Protein AF-A0AAV0XT90-F1 (afdb_monomer_lite)

Structure (mmCIF, N/CA/C/O backbone):
data_AF-A0AAV0XT90-F1
#
_entry.id   AF-A0AAV0XT90-F1
#
loop_
_atom_site.group_PDB
_atom_site.id
_atom_site.type_symbol
_atom_site.label_atom_id
_atom_site.label_alt_id
_atom_site.label_comp_id
_atom_site.label_asym_id
_atom_site.label_entity_id
_atom_site.label_seq_id
_atom_site.pdbx_PDB_ins_code
_atom_site.Cartn_x
_atom_site.Cartn_y
_atom_site.Cartn_z
_atom_site.occupancy
_atom_site.B_iso_or_equiv
_atom_site.auth_seq_id
_atom_site.auth_comp_id
_atom_site.auth_asym_id
_atom_site.auth_atom_id
_atom_site.pdbx_PDB_model_num
ATOM 1 N N . MET A 1 1 ? 22.764 -10.552 -8.615 1.00 45.56 1 MET A N 1
ATOM 2 C CA . MET A 1 1 ? 23.011 -10.192 -10.030 1.00 45.56 1 MET A CA 1
ATOM 3 C C . MET A 1 1 ? 23.183 -11.409 -10.952 1.00 45.56 1 MET A C 1
ATOM 5 O O . MET A 1 1 ? 22.946 -11.264 -12.136 1.00 45.56 1 MET A O 1
ATOM 9 N N . SER A 1 2 ? 23.465 -12.622 -10.451 1.00 38.59 2 SER A N 1
ATOM 10 C CA . SER A 1 2 ? 23.597 -13.857 -11.258 1.00 38.59 2 SER A CA 1
ATOM 11 C C . SER A 1 2 ? 22.286 -14.590 -11.604 1.00 38.59 2 SER A C 1
ATOM 13 O O . SER A 1 2 ? 22.318 -15.611 -12.278 1.00 38.59 2 SER A O 1
ATOM 15 N N . LYS A 1 3 ? 21.120 -14.106 -11.147 1.00 52.28 3 LYS A N 1
ATOM 16 C CA . LYS A 1 3 ? 19.843 -14.843 -11.258 1.00 52.28 3 LYS A CA 1
ATOM 17 C C . LYS A 1 3 ? 19.034 -14.585 -12.536 1.00 52.28 3 LYS A C 1
ATOM 19 O O . LYS A 1 3 ? 18.082 -15.319 -12.763 1.00 52.28 3 LYS A O 1
ATOM 24 N N . LEU A 1 4 ? 19.370 -13.569 -13.340 1.00 59.19 4 LEU A N 1
ATOM 25 C CA . LEU A 1 4 ? 18.584 -13.218 -14.537 1.00 59.19 4 LEU A CA 1
ATOM 26 C C . LEU A 1 4 ? 19.244 -13.582 -15.876 1.00 59.19 4 LEU A C 1
ATOM 28 O O . LEU A 1 4 ? 18.582 -13.476 -16.897 1.00 59.19 4 LEU A O 1
ATOM 32 N N . GLY A 1 5 ? 20.516 -14.002 -15.895 1.00 53.88 5 GLY A N 1
ATOM 33 C CA . GLY A 1 5 ? 21.211 -14.427 -17.123 1.00 53.88 5 GLY A CA 1
ATOM 34 C C . GLY A 1 5 ? 21.352 -13.360 -18.222 1.00 53.88 5 GLY A C 1
ATOM 35 O O . GLY A 1 5 ? 21.785 -13.683 -19.322 1.00 53.88 5 GLY A O 1
ATOM 36 N N . THR A 1 6 ? 20.986 -12.104 -17.955 1.00 66.81 6 THR A N 1
ATOM 37 C CA . THR A 1 6 ? 21.014 -11.007 -18.930 1.00 66.81 6 THR A CA 1
ATOM 38 C C . THR A 1 6 ? 22.127 -10.017 -18.611 1.00 66.81 6 THR A C 1
ATOM 40 O O . THR A 1 6 ? 22.160 -9.459 -17.513 1.00 66.81 6 THR A O 1
ATOM 43 N N . GLU A 1 7 ? 22.995 -9.754 -19.585 1.00 72.38 7 GLU A N 1
ATOM 44 C CA . GLU A 1 7 ? 24.012 -8.703 -19.507 1.00 72.38 7 GLU A CA 1
ATOM 45 C C . GLU A 1 7 ? 23.363 -7.313 -19.581 1.00 72.38 7 GLU A C 1
ATOM 47 O O . GLU A 1 7 ? 22.544 -7.041 -20.464 1.00 72.38 7 GLU A O 1
ATOM 52 N N . LEU A 1 8 ? 23.733 -6.423 -18.656 1.00 71.94 8 LEU A N 1
ATOM 53 C CA . LEU A 1 8 ? 23.331 -5.018 -18.702 1.00 71.94 8 LEU A CA 1
ATOM 54 C C . LEU A 1 8 ? 24.044 -4.345 -19.876 1.00 71.94 8 LEU A C 1
ATOM 56 O O . LEU A 1 8 ? 25.270 -4.290 -19.914 1.00 71.94 8 LEU A O 1
ATOM 60 N N . LYS A 1 9 ? 23.262 -3.849 -20.836 1.00 79.25 9 LYS A N 1
ATOM 61 C CA . LYS A 1 9 ? 23.763 -3.100 -21.990 1.00 79.25 9 LYS A CA 1
ATOM 62 C C . LYS A 1 9 ? 23.295 -1.656 -21.918 1.00 79.25 9 LYS A C 1
ATOM 64 O O . LYS A 1 9 ? 22.187 -1.372 -21.453 1.00 79.25 9 LYS A O 1
ATOM 69 N N . LEU A 1 10 ? 24.133 -0.757 -22.425 1.00 77.88 10 LEU A N 1
ATOM 70 C CA . LEU A 1 10 ? 23.778 0.646 -22.573 1.00 77.88 10 LEU A CA 1
ATOM 71 C C . LEU A 1 10 ? 22.642 0.796 -23.594 1.00 77.88 10 LEU A C 1
ATOM 73 O O . LEU A 1 10 ? 22.672 0.170 -24.661 1.00 77.88 10 LEU A O 1
ATOM 77 N N . PRO A 1 11 ? 21.630 1.628 -23.304 1.00 76.00 11 PRO A N 1
ATOM 78 C CA . PRO A 1 11 ? 20.598 1.923 -24.276 1.00 76.00 11 PRO A CA 1
ATOM 79 C C . PRO A 1 11 ? 21.178 2.774 -25.405 1.00 76.00 11 PRO A C 1
ATOM 81 O O . PRO A 1 11 ? 22.028 3.636 -25.191 1.00 76.00 11 PRO A O 1
ATOM 84 N N . ARG A 1 12 ? 20.654 2.594 -26.619 1.00 75.44 12 ARG A N 1
ATOM 85 C CA . ARG A 1 12 ? 21.023 3.433 -27.762 1.00 75.44 12 ARG A CA 1
ATOM 86 C C . ARG A 1 12 ? 20.728 4.902 -27.446 1.00 75.44 12 ARG A C 1
ATOM 88 O O . ARG A 1 12 ? 19.589 5.245 -27.119 1.00 75.44 12 ARG A O 1
ATOM 95 N N . THR A 1 13 ? 21.731 5.764 -27.554 1.00 70.81 13 THR A N 1
ATOM 96 C CA . THR A 1 13 ? 21.588 7.216 -27.414 1.00 70.81 13 THR A CA 1
ATOM 97 C C . THR A 1 13 ? 21.504 7.879 -28.789 1.00 70.81 13 THR A C 1
ATOM 99 O O . THR A 1 13 ? 22.013 7.381 -29.794 1.00 70.81 13 THR A O 1
ATOM 102 N N . THR A 1 14 ? 20.779 8.991 -28.855 1.00 71.62 14 THR A N 1
ATOM 103 C CA . THR A 1 14 ? 20.607 9.820 -30.056 1.00 71.62 14 THR A CA 1
ATOM 104 C C . THR A 1 14 ? 21.014 11.237 -29.693 1.00 71.62 14 THR A C 1
ATOM 106 O O . THR A 1 14 ? 20.787 11.652 -28.561 1.00 71.62 14 THR A O 1
ATOM 109 N N . LYS A 1 15 ? 21.586 12.005 -30.630 1.00 73.75 15 LYS A N 1
ATOM 110 C CA . LYS A 1 15 ? 22.121 13.354 -30.343 1.00 73.75 15 LYS A CA 1
ATOM 111 C C . LYS A 1 15 ? 21.113 14.301 -29.676 1.00 73.75 15 LYS A C 1
ATOM 113 O O . LYS A 1 15 ? 21.508 15.155 -28.896 1.00 73.75 15 LYS A O 1
ATOM 118 N N . ARG A 1 16 ? 19.818 14.140 -29.964 1.00 72.06 16 ARG A N 1
ATOM 119 C CA . ARG A 1 16 ? 18.725 14.813 -29.254 1.00 72.06 16 ARG A CA 1
ATOM 120 C C . ARG A 1 16 ? 17.778 13.786 -28.652 1.00 72.06 16 ARG A C 1
ATOM 122 O O . ARG A 1 16 ? 17.421 12.809 -29.315 1.00 72.06 16 ARG A O 1
ATOM 129 N N . GLN A 1 17 ? 17.375 14.042 -27.413 1.00 69.88 17 GLN A N 1
ATOM 130 C CA . GLN A 1 17 ? 16.325 13.329 -26.694 1.00 69.88 17 GLN A CA 1
ATOM 131 C C . GLN A 1 17 ? 15.451 14.354 -25.982 1.00 69.88 17 GLN A C 1
ATOM 133 O O . GLN A 1 17 ? 15.957 15.348 -25.476 1.00 69.88 17 GLN A O 1
ATOM 138 N N . THR A 1 18 ? 14.139 14.137 -26.010 1.00 72.38 18 THR A N 1
ATOM 139 C CA . THR A 1 18 ? 13.141 15.071 -25.470 1.00 72.38 18 THR A CA 1
ATOM 140 C C . THR A 1 18 ? 12.707 14.718 -24.053 1.00 72.38 18 THR A C 1
ATOM 142 O O . THR A 1 18 ? 12.388 15.609 -23.281 1.00 72.38 18 THR A O 1
ATOM 145 N N . TYR A 1 19 ? 12.701 13.427 -23.708 1.00 74.69 19 TYR A N 1
ATOM 146 C CA . TYR A 1 19 ? 12.104 12.925 -22.462 1.00 74.69 19 TYR A CA 1
ATOM 147 C C . TYR A 1 19 ? 13.109 12.304 -21.485 1.00 74.69 19 TYR A C 1
ATOM 149 O O . TYR A 1 19 ? 12.717 11.844 -20.418 1.00 74.69 19 TYR A O 1
ATOM 157 N N . ARG A 1 20 ? 14.396 12.237 -21.843 1.00 71.00 20 ARG A N 1
ATOM 158 C CA . ARG A 1 20 ? 15.453 11.728 -20.959 1.00 71.00 20 ARG A CA 1
ATOM 159 C C . ARG A 1 20 ? 16.782 12.419 -21.246 1.00 71.00 20 ARG A C 1
ATOM 161 O O . ARG A 1 20 ? 17.029 12.828 -22.381 1.00 71.00 20 ARG A O 1
ATOM 168 N N . ASN A 1 21 ? 17.639 12.483 -20.233 1.00 74.69 21 ASN A N 1
ATOM 169 C CA . ASN A 1 21 ? 18.983 13.030 -20.367 1.00 74.69 21 ASN A CA 1
ATOM 170 C C . ASN A 1 21 ? 19.929 12.024 -21.039 1.00 74.69 21 ASN A C 1
ATOM 172 O O . ASN A 1 21 ? 19.945 10.835 -20.705 1.00 74.69 21 ASN A O 1
ATOM 176 N N . ASN A 1 22 ? 20.757 12.520 -21.960 1.00 76.75 22 ASN A N 1
ATOM 177 C CA . ASN A 1 22 ? 21.896 11.776 -22.492 1.00 76.75 22 ASN A CA 1
ATOM 178 C C . ASN A 1 22 ? 23.036 11.836 -21.472 1.00 76.75 22 ASN A C 1
ATOM 180 O O . ASN A 1 22 ? 23.836 12.765 -21.489 1.00 76.75 22 ASN A O 1
ATOM 184 N N . ILE A 1 23 ? 23.077 10.869 -20.560 1.00 79.12 23 ILE A N 1
ATOM 185 C CA . ILE A 1 23 ? 24.163 10.768 -19.582 1.00 79.12 23 ILE A CA 1
ATOM 186 C C . ILE A 1 23 ? 25.371 10.154 -20.286 1.00 79.12 23 ILE A C 1
ATOM 188 O O . ILE A 1 23 ? 25.292 9.039 -20.809 1.00 79.12 23 ILE A O 1
ATOM 192 N N . GLU A 1 24 ? 26.471 10.896 -20.309 1.00 75.38 24 GLU A N 1
ATOM 193 C CA . GLU A 1 24 ? 27.745 10.431 -20.843 1.00 75.38 24 GLU A CA 1
ATOM 194 C C . GLU A 1 24 ? 28.429 9.551 -19.794 1.00 75.38 24 GLU A C 1
ATOM 196 O O . GLU A 1 24 ? 28.805 10.013 -18.719 1.00 75.38 24 GLU A O 1
ATOM 201 N N . VAL A 1 25 ? 28.538 8.257 -20.090 1.00 77.44 25 VAL A N 1
ATOM 202 C CA . VAL A 1 25 ? 29.212 7.259 -19.251 1.00 77.44 25 VAL A CA 1
ATOM 203 C C . VAL A 1 25 ? 30.134 6.440 -20.144 1.00 77.44 25 VAL A C 1
ATOM 205 O O . VAL A 1 25 ? 29.847 6.256 -21.331 1.00 77.44 25 VAL A O 1
ATOM 208 N N . ASN A 1 26 ? 31.236 5.943 -19.581 1.00 77.44 26 ASN A N 1
ATOM 209 C CA . ASN A 1 26 ? 32.154 5.065 -20.296 1.00 77.44 26 ASN A CA 1
ATOM 210 C C . ASN A 1 26 ? 31.398 3.860 -20.901 1.00 77.44 26 ASN A C 1
ATOM 212 O O . ASN A 1 26 ? 30.568 3.265 -20.211 1.00 77.44 26 ASN A O 1
ATOM 216 N N . PRO A 1 27 ? 31.692 3.456 -22.154 1.00 69.88 27 PRO A N 1
ATOM 217 C CA . PRO A 1 27 ? 30.960 2.390 -22.850 1.00 69.88 27 PRO A CA 1
ATOM 218 C C . PRO A 1 27 ? 30.959 1.030 -22.137 1.00 69.88 27 PRO A C 1
ATOM 220 O O . PRO A 1 27 ? 30.064 0.218 -22.360 1.00 69.88 27 PRO A O 1
ATOM 223 N N . GLU A 1 28 ? 31.956 0.789 -21.287 1.00 73.19 28 GLU A N 1
ATOM 224 C CA . GLU A 1 28 ? 32.112 -0.438 -20.500 1.00 73.19 28 GLU A CA 1
ATOM 225 C C . GLU A 1 28 ? 31.322 -0.401 -19.179 1.00 73.19 28 GLU A C 1
ATOM 227 O O . GLU A 1 28 ? 31.017 -1.446 -18.607 1.00 73.19 28 GLU A O 1
ATOM 232 N N . ASP A 1 29 ? 30.923 0.786 -18.712 1.00 80.31 29 ASP A N 1
ATOM 233 C CA . ASP A 1 29 ? 30.226 0.979 -17.440 1.00 80.31 29 ASP A CA 1
ATOM 234 C C . ASP A 1 29 ? 28.705 1.102 -17.633 1.00 80.31 29 ASP A C 1
ATOM 236 O O . ASP A 1 29 ? 28.066 2.129 -17.377 1.00 80.31 29 ASP A O 1
ATOM 240 N N . SER A 1 30 ? 28.082 0.006 -18.080 1.00 79.00 30 SER A N 1
ATOM 241 C CA . SER A 1 30 ? 26.618 -0.049 -18.173 1.00 79.00 30 SER A CA 1
ATOM 242 C C . SER A 1 30 ? 25.943 0.079 -16.803 1.00 79.00 30 SER A C 1
ATOM 244 O O . SER A 1 30 ? 24.793 0.515 -16.738 1.00 79.00 30 SER A O 1
ATOM 246 N N . GLN A 1 31 ? 26.615 -0.309 -15.716 1.00 81.00 31 GLN A N 1
ATOM 247 C CA . GLN A 1 31 ? 26.051 -0.255 -14.370 1.00 81.00 31 GLN A CA 1
ATOM 248 C C . GLN A 1 31 ? 25.960 1.188 -13.859 1.00 81.00 31 GLN A C 1
ATOM 250 O O . GLN A 1 31 ? 24.919 1.573 -13.320 1.00 81.00 31 GLN A O 1
ATOM 255 N N . GLY A 1 32 ? 27.000 1.997 -14.070 1.00 83.50 32 GLY A N 1
ATOM 256 C CA . GLY A 1 32 ? 27.018 3.420 -13.736 1.00 83.50 32 GLY A CA 1
ATOM 257 C C . GLY A 1 32 ? 25.920 4.200 -14.451 1.00 83.50 32 GLY A C 1
ATOM 258 O O . GLY A 1 32 ? 25.198 4.968 -13.812 1.00 83.50 32 GLY A O 1
ATOM 259 N N . TYR A 1 33 ? 25.690 3.923 -15.740 1.00 86.25 33 TYR A N 1
ATOM 260 C CA . TYR A 1 33 ? 24.603 4.555 -16.494 1.00 86.25 33 TYR A CA 1
ATOM 261 C C . TYR A 1 33 ? 23.230 4.313 -15.861 1.00 86.25 33 TYR A C 1
ATOM 263 O O . TYR A 1 33 ? 22.477 5.262 -15.638 1.00 86.25 33 TYR A O 1
ATOM 271 N N . TRP A 1 34 ? 22.882 3.062 -15.546 1.00 84.25 34 TRP A N 1
ATOM 272 C CA . TRP A 1 34 ? 21.581 2.743 -14.941 1.00 84.25 34 TRP A CA 1
ATOM 273 C C . TRP A 1 34 ? 21.461 3.262 -13.506 1.00 84.25 34 TRP A C 1
ATOM 275 O O . TRP A 1 34 ? 20.373 3.654 -13.076 1.00 84.25 34 TRP A O 1
ATOM 285 N N . ARG A 1 35 ? 22.581 3.335 -12.779 1.00 84.38 35 ARG A N 1
ATOM 286 C CA . ARG A 1 35 ? 22.619 3.946 -11.451 1.00 84.38 35 ARG A CA 1
ATOM 287 C C . ARG A 1 35 ? 22.248 5.431 -11.507 1.00 84.38 35 ARG A C 1
ATOM 289 O O . ARG A 1 35 ? 21.434 5.871 -10.706 1.00 84.38 35 ARG A O 1
ATOM 296 N N . ILE A 1 36 ? 22.799 6.179 -12.459 1.00 86.50 36 ILE A N 1
ATOM 297 C CA . ILE A 1 36 ? 22.562 7.626 -12.591 1.00 86.50 36 ILE A CA 1
ATOM 298 C C . ILE A 1 36 ? 21.212 7.923 -13.252 1.00 86.50 36 ILE A C 1
ATOM 300 O O . ILE A 1 36 ? 20.504 8.825 -12.825 1.00 86.50 36 ILE A O 1
ATOM 304 N N . SER A 1 37 ? 20.839 7.175 -14.291 1.00 84.88 37 SER A N 1
ATOM 305 C CA . SER A 1 37 ? 19.629 7.452 -15.081 1.00 84.88 37 SER A CA 1
ATOM 306 C C . SER A 1 37 ? 18.327 7.023 -14.415 1.00 84.88 37 SER A C 1
ATOM 308 O O . SER A 1 37 ? 17.289 7.615 -14.696 1.00 84.88 37 SER A O 1
ATOM 310 N N . ILE A 1 38 ? 18.364 5.975 -13.587 1.00 84.12 38 ILE A N 1
ATOM 311 C CA . ILE A 1 38 ? 17.163 5.367 -13.005 1.00 84.12 38 ILE A CA 1
ATOM 312 C C . ILE A 1 38 ? 17.259 5.325 -11.487 1.00 84.12 38 ILE A C 1
ATOM 314 O O . ILE A 1 38 ? 16.388 5.852 -10.807 1.00 84.12 38 ILE A O 1
ATOM 318 N N . TYR A 1 39 ? 18.296 4.683 -10.948 1.00 87.69 39 TYR A N 1
ATOM 319 C CA . TYR A 1 39 ? 18.326 4.358 -9.522 1.00 87.69 39 TYR A CA 1
ATOM 320 C C . TYR A 1 39 ? 18.365 5.603 -8.629 1.00 87.69 39 TYR A C 1
ATOM 322 O O . TYR A 1 39 ? 17.555 5.706 -7.716 1.00 87.69 39 TYR A O 1
ATOM 330 N N . ILE A 1 40 ? 19.275 6.544 -8.903 1.00 88.75 40 ILE A N 1
ATOM 331 C CA . ILE A 1 40 ? 19.396 7.790 -8.134 1.00 88.75 40 ILE A CA 1
ATOM 332 C C . ILE A 1 40 ? 18.109 8.631 -8.238 1.00 88.75 40 ILE A C 1
ATOM 334 O O . ILE A 1 40 ? 17.540 8.908 -7.190 1.00 88.75 40 ILE A O 1
ATOM 338 N N . PRO A 1 41 ? 17.563 8.930 -9.437 1.00 89.69 41 PRO A N 1
ATOM 339 C CA . PRO A 1 41 ? 16.302 9.665 -9.550 1.00 89.69 41 PRO A CA 1
ATOM 340 C C . PRO A 1 41 ? 15.133 9.025 -8.796 1.00 89.69 41 PRO A C 1
ATOM 342 O O . PRO A 1 41 ? 14.354 9.727 -8.163 1.00 89.69 41 PRO A O 1
ATOM 345 N N . ILE A 1 42 ? 15.009 7.692 -8.835 1.00 87.88 42 ILE A N 1
ATOM 346 C CA . ILE A 1 42 ? 13.967 6.987 -8.076 1.00 87.88 42 ILE A CA 1
ATOM 347 C C . ILE A 1 42 ? 14.193 7.141 -6.571 1.00 87.88 42 ILE A C 1
ATOM 349 O O . ILE A 1 42 ? 13.231 7.355 -5.840 1.00 87.88 42 ILE A O 1
ATOM 353 N N . LEU A 1 43 ? 15.434 7.017 -6.094 1.00 88.69 43 LEU A N 1
ATOM 354 C CA . LEU A 1 43 ? 15.735 7.214 -4.677 1.00 88.69 43 LEU A CA 1
ATOM 355 C C . LEU A 1 43 ? 15.441 8.643 -4.222 1.00 88.69 43 LEU A C 1
ATOM 357 O O . LEU A 1 43 ? 14.858 8.809 -3.156 1.00 88.69 43 LEU A O 1
ATOM 361 N N . ASP A 1 44 ? 15.809 9.642 -5.018 1.00 92.00 44 ASP A N 1
ATOM 362 C CA . ASP A 1 44 ? 15.569 11.048 -4.697 1.00 92.00 44 ASP A CA 1
ATOM 363 C C . ASP A 1 44 ? 14.065 11.350 -4.618 1.00 92.00 44 ASP A C 1
ATOM 365 O O . ASP A 1 44 ? 13.624 12.011 -3.679 1.00 92.00 44 ASP A O 1
ATOM 369 N N . GLU A 1 45 ? 13.258 10.811 -5.541 1.00 90.38 45 GLU A N 1
ATOM 370 C CA . GLU A 1 45 ? 11.793 10.918 -5.464 1.00 90.38 45 GLU A CA 1
ATOM 371 C C . GLU A 1 45 ? 11.231 10.206 -4.227 1.00 90.38 45 GLU A C 1
ATOM 373 O O . GLU A 1 45 ? 10.389 10.764 -3.532 1.00 90.38 45 GLU A O 1
ATOM 378 N N . VAL A 1 46 ? 11.734 9.018 -3.877 1.00 85.12 46 VAL A N 1
ATOM 379 C CA . VAL A 1 46 ? 11.302 8.312 -2.657 1.00 85.12 46 VAL A CA 1
ATOM 380 C C . VAL A 1 46 ? 11.640 9.112 -1.395 1.00 85.12 46 VAL A C 1
ATOM 382 O O . VAL A 1 46 ? 10.818 9.192 -0.484 1.00 85.12 46 VAL A O 1
ATOM 385 N N . ILE A 1 47 ? 12.831 9.713 -1.327 1.00 88.94 47 ILE A N 1
ATOM 386 C CA . ILE A 1 47 ? 13.237 10.568 -0.203 1.00 88.94 47 ILE A CA 1
ATOM 387 C C . ILE A 1 47 ? 12.318 11.786 -0.119 1.00 88.94 47 ILE A C 1
ATOM 389 O O . ILE A 1 47 ? 11.761 12.062 0.939 1.00 88.94 47 ILE A O 1
ATOM 393 N N . LYS A 1 48 ? 12.086 12.460 -1.245 1.00 89.56 48 LYS A N 1
ATOM 394 C CA . LYS A 1 48 ? 11.194 13.617 -1.325 1.00 89.56 48 LYS A CA 1
ATOM 395 C C . LYS A 1 48 ? 9.760 13.273 -0.925 1.00 89.56 48 LYS A C 1
ATOM 397 O O . LYS A 1 48 ? 9.115 14.059 -0.237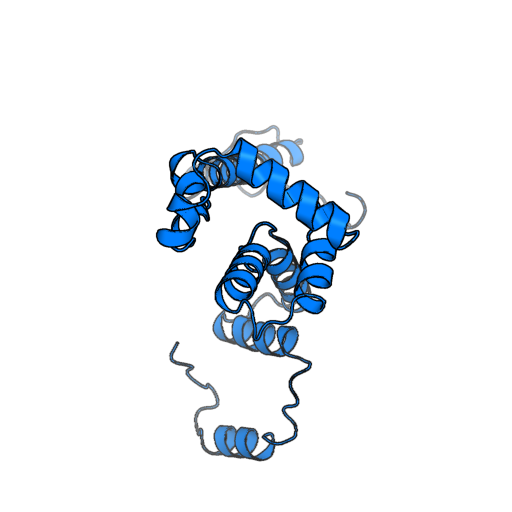 1.00 89.56 48 LYS A O 1
ATOM 402 N N . ASP A 1 49 ? 9.255 12.111 -1.322 1.00 83.88 49 ASP A N 1
ATOM 403 C CA . ASP A 1 49 ? 7.941 11.623 -0.905 1.00 83.88 49 ASP A CA 1
ATOM 404 C C . ASP A 1 49 ? 7.882 11.392 0.607 1.00 83.88 49 ASP A C 1
ATOM 406 O O . ASP A 1 49 ? 6.881 11.737 1.240 1.00 83.88 49 ASP A O 1
ATOM 410 N N . PHE A 1 50 ? 8.948 10.857 1.209 1.00 82.56 50 PHE A N 1
ATOM 411 C CA . PHE A 1 50 ? 9.040 10.725 2.661 1.00 82.56 50 PHE A CA 1
ATOM 412 C C . PHE A 1 50 ? 9.085 12.081 3.363 1.00 82.56 50 PHE A C 1
ATOM 414 O O . PHE A 1 50 ? 8.320 12.284 4.306 1.00 82.56 50 PHE A O 1
ATOM 421 N N . ASP A 1 51 ? 9.906 13.011 2.885 1.00 86.62 51 ASP A N 1
ATOM 422 C CA . ASP A 1 51 ? 10.019 14.355 3.452 1.00 86.62 51 ASP A CA 1
ATOM 423 C C . ASP A 1 51 ? 8.697 15.120 3.345 1.00 86.62 51 ASP A C 1
ATOM 425 O O . ASP A 1 51 ? 8.256 15.750 4.305 1.00 86.62 51 ASP A O 1
ATOM 429 N N . ASN A 1 52 ? 8.007 15.010 2.207 1.00 83.94 52 ASN A N 1
ATOM 430 C CA . ASN A 1 52 ? 6.677 15.577 2.036 1.00 83.94 52 ASN A CA 1
ATOM 431 C C . ASN A 1 52 ? 5.682 14.920 2.993 1.00 83.94 52 ASN A C 1
ATOM 433 O O . ASN A 1 52 ? 4.956 15.621 3.691 1.00 83.94 52 ASN A O 1
ATOM 437 N N . ARG A 1 53 ? 5.631 13.586 3.058 1.00 79.44 53 ARG A N 1
ATOM 438 C CA . ARG A 1 53 ? 4.656 12.851 3.878 1.00 79.44 53 ARG A CA 1
ATOM 439 C C . ARG A 1 53 ? 4.830 13.095 5.376 1.00 79.44 53 ARG A C 1
ATOM 441 O O . ARG A 1 53 ? 3.829 13.186 6.081 1.00 79.44 53 ARG A O 1
ATOM 448 N N . PHE A 1 54 ? 6.070 13.188 5.845 1.00 80.38 54 PHE A N 1
ATOM 449 C CA . PHE A 1 54 ? 6.418 13.422 7.247 1.00 80.38 54 PHE A CA 1
ATOM 450 C C . PHE A 1 54 ? 6.789 14.883 7.537 1.00 80.38 54 PHE A C 1
ATOM 452 O O . PHE A 1 54 ? 7.380 15.175 8.578 1.00 80.38 54 PHE A O 1
ATOM 459 N N . SER A 1 55 ? 6.421 15.808 6.645 1.00 84.38 55 SER A N 1
ATOM 460 C CA . SER A 1 55 ? 6.564 17.242 6.884 1.00 84.38 55 SER A CA 1
ATOM 461 C C . SER A 1 55 ? 5.778 17.658 8.128 1.00 84.38 55 SER A C 1
ATOM 463 O O . SER A 1 55 ? 4.776 17.032 8.484 1.00 84.38 55 SER A O 1
ATOM 465 N N . SER A 1 56 ? 6.202 18.735 8.791 1.00 79.56 56 SER A N 1
ATOM 466 C CA . SER A 1 56 ? 5.496 19.270 9.964 1.00 79.56 56 SER A CA 1
ATOM 467 C C . SER A 1 56 ? 4.014 19.513 9.690 1.00 79.56 56 SER A C 1
ATOM 469 O O . SER A 1 56 ? 3.178 19.243 10.550 1.00 79.56 56 SER A O 1
ATOM 471 N N . ASP A 1 57 ? 3.696 19.975 8.484 1.00 78.19 57 ASP A N 1
ATOM 472 C CA . ASP A 1 57 ? 2.346 20.354 8.080 1.00 78.19 57 ASP A CA 1
ATOM 473 C C . ASP A 1 57 ? 1.465 19.112 7.898 1.00 78.19 57 ASP A C 1
ATOM 475 O O . ASP A 1 57 ? 0.344 19.061 8.404 1.00 78.19 57 ASP A O 1
ATOM 479 N N . ASN A 1 58 ? 1.998 18.055 7.278 1.00 74.69 58 ASN A N 1
ATOM 480 C CA . ASN A 1 58 ? 1.281 16.788 7.125 1.00 74.69 58 ASN A CA 1
ATOM 481 C C . ASN A 1 58 ? 1.230 15.994 8.437 1.00 74.69 58 ASN A C 1
ATOM 483 O O . ASN A 1 58 ? 0.239 15.317 8.712 1.00 74.69 58 ASN A O 1
ATOM 487 N N . MET A 1 59 ? 2.241 16.123 9.299 1.00 72.56 59 MET A N 1
ATOM 488 C CA . MET A 1 59 ? 2.252 15.497 10.622 1.00 72.56 59 MET A CA 1
ATOM 489 C C . MET A 1 59 ? 1.169 16.069 11.544 1.00 72.56 59 MET A C 1
ATOM 491 O O . MET A 1 59 ? 0.614 15.340 12.366 1.00 72.56 59 MET A O 1
ATOM 495 N N . GLN A 1 60 ? 0.788 17.339 11.363 1.00 68.19 60 GLN A N 1
ATOM 496 C CA . GLN A 1 60 ? -0.379 17.911 12.040 1.00 68.19 60 GLN A CA 1
ATOM 497 C C . GLN A 1 60 ? -1.689 17.233 11.617 1.00 68.19 60 GLN A C 1
ATOM 499 O O . GLN A 1 60 ? -2.561 17.050 12.463 1.00 68.19 60 GLN A O 1
ATOM 504 N N . CYS A 1 61 ? -1.832 16.791 10.362 1.00 64.69 61 CYS A N 1
ATOM 505 C CA . CYS A 1 61 ? -3.002 16.018 9.925 1.00 64.69 61 CYS A CA 1
ATOM 506 C C . CYS A 1 61 ? -3.072 14.633 10.588 1.00 64.69 61 CYS A C 1
ATOM 508 O O . CYS A 1 61 ? -4.162 14.114 10.816 1.00 64.69 61 CYS A O 1
ATOM 510 N N . PHE A 1 62 ? -1.923 14.053 10.948 1.00 64.12 62 PHE A N 1
ATOM 511 C CA . PHE A 1 62 ? -1.851 12.831 11.754 1.00 64.12 62 PHE A CA 1
ATOM 512 C C . PHE A 1 62 ? -2.033 13.088 13.259 1.00 64.12 62 PHE A C 1
ATOM 514 O O . PHE A 1 62 ? -2.042 12.138 14.044 1.00 64.12 62 PHE A O 1
ATOM 521 N N . ASN A 1 63 ? -2.209 14.345 13.689 1.00 64.56 63 ASN A N 1
ATOM 522 C CA . ASN A 1 63 ? -2.500 14.673 15.077 1.00 64.56 63 ASN A CA 1
ATOM 523 C C . ASN A 1 63 ? -3.950 14.306 15.409 1.00 64.56 63 ASN A C 1
ATOM 525 O O . ASN A 1 63 ? -4.884 15.104 15.319 1.00 64.56 63 ASN A O 1
ATOM 529 N N . LEU A 1 64 ? -4.124 13.061 15.830 1.00 63.31 64 LEU A N 1
ATOM 530 C CA . LEU A 1 64 ? -5.413 12.480 16.177 1.00 63.31 64 LEU A CA 1
ATOM 531 C C . LEU A 1 64 ? 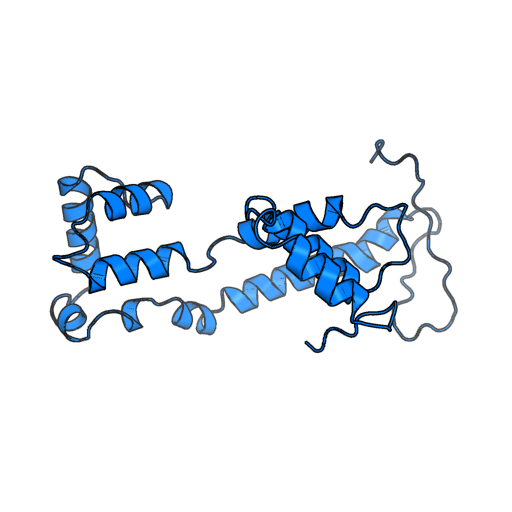-6.128 13.196 17.330 1.00 63.31 64 LEU A C 1
ATOM 533 O O . LEU A 1 64 ? -7.324 12.995 17.516 1.00 63.31 64 LEU A O 1
ATOM 537 N N . ASN A 1 65 ? -5.451 14.091 18.053 1.00 61.47 65 ASN A N 1
ATOM 538 C CA . ASN A 1 65 ? -6.072 14.940 19.067 1.00 61.47 65 ASN A CA 1
ATOM 539 C C . ASN A 1 65 ? -7.286 15.725 18.529 1.00 61.47 65 ASN A C 1
ATOM 541 O O . ASN A 1 65 ? -8.213 15.986 19.290 1.00 61.47 65 ASN A O 1
ATOM 545 N N . PHE A 1 66 ? -7.346 16.042 17.228 1.00 61.62 66 PHE A N 1
ATOM 546 C CA . PHE A 1 66 ? -8.521 16.687 16.621 1.00 61.62 66 PHE A CA 1
ATOM 547 C C . PHE A 1 66 ? -9.776 15.803 16.570 1.00 61.62 66 PHE A C 1
ATOM 549 O O . PHE A 1 66 ? -10.886 16.329 16.565 1.00 61.62 66 PHE A O 1
ATOM 556 N N . LEU A 1 67 ? -9.624 14.476 16.538 1.00 60.72 67 LEU A N 1
ATOM 557 C CA . LEU A 1 67 ? -10.748 13.531 16.531 1.00 60.72 67 LEU A CA 1
ATOM 558 C C . LEU A 1 67 ? -11.282 13.242 17.942 1.00 60.72 67 LEU A C 1
ATOM 560 O O . LEU A 1 67 ? -12.314 12.587 18.088 1.00 60.72 67 LEU A O 1
ATOM 564 N N . MET A 1 68 ? -10.600 13.727 18.983 1.00 64.44 68 MET A N 1
ATOM 565 C CA . MET A 1 68 ? -11.023 13.535 20.365 1.00 64.44 68 MET A CA 1
ATOM 566 C C . MET A 1 68 ? -12.172 14.490 20.716 1.00 64.44 68 MET A C 1
ATOM 568 O O . MET A 1 68 ? -12.097 15.682 20.407 1.00 64.44 68 MET A O 1
ATOM 572 N N . PRO A 1 69 ? -13.227 14.020 21.412 1.00 66.25 69 PRO A N 1
ATOM 573 C CA . PRO A 1 69 ? -14.296 14.894 21.872 1.00 66.25 69 PRO A CA 1
ATOM 574 C C . PRO A 1 69 ? -13.730 16.056 22.685 1.00 66.25 69 PRO A C 1
ATOM 576 O O . PRO A 1 69 ? -12.924 15.857 23.596 1.00 66.25 69 PRO A O 1
ATOM 579 N N . SER A 1 70 ? -14.196 17.272 22.406 1.00 64.81 70 SER A N 1
ATOM 580 C CA . SER A 1 70 ? -13.741 18.484 23.097 1.00 64.81 70 SER A CA 1
ATOM 581 C C . SER A 1 70 ? -13.934 18.403 24.617 1.00 64.81 70 SER A C 1
ATOM 583 O O . SER A 1 70 ? -13.142 18.956 25.376 1.00 64.81 70 SER A O 1
ATOM 585 N N . ASN A 1 71 ? -14.939 17.657 25.080 1.00 64.62 71 ASN A N 1
ATOM 586 C CA . ASN A 1 71 ? -15.151 17.361 26.495 1.00 64.62 71 ASN A CA 1
ATOM 587 C C . ASN A 1 71 ? -14.038 16.491 27.093 1.00 64.62 71 ASN A C 1
ATOM 589 O O . ASN A 1 71 ? -13.659 16.720 28.235 1.00 64.62 71 ASN A O 1
ATOM 593 N N . LEU A 1 72 ? -13.480 15.551 26.327 1.00 63.16 72 LEU A N 1
ATOM 594 C CA . LEU A 1 72 ? -12.362 14.726 26.774 1.00 63.16 72 LEU A CA 1
ATOM 595 C C . LEU A 1 72 ? -11.057 15.531 26.798 1.00 63.16 72 LEU A C 1
ATOM 597 O O . LEU A 1 72 ? -10.292 15.431 27.751 1.00 63.16 72 LEU A O 1
ATOM 601 N N . MET A 1 73 ? -10.845 16.406 25.810 1.00 61.12 73 MET A N 1
ATOM 602 C CA . MET A 1 73 ? -9.694 17.320 25.796 1.00 61.12 73 MET A CA 1
ATOM 603 C C . MET A 1 73 ? -9.684 18.245 27.025 1.00 61.12 73 MET A C 1
ATOM 605 O O . MET A 1 73 ? -8.632 18.562 27.564 1.00 61.12 73 MET A O 1
ATOM 609 N N . LYS A 1 74 ? -10.861 18.648 27.521 1.00 65.94 74 LYS A N 1
ATOM 610 C CA . LYS A 1 74 ? -10.980 19.438 28.760 1.00 65.94 74 LYS A CA 1
ATOM 611 C C . LYS A 1 74 ? -10.603 18.645 30.016 1.00 65.94 74 LYS A C 1
ATOM 613 O O . LYS A 1 74 ? -10.162 19.249 30.993 1.00 65.94 74 LYS A O 1
ATOM 618 N N . CYS A 1 75 ? -10.788 17.324 30.005 1.00 57.53 75 CYS A N 1
ATOM 619 C CA . CYS A 1 75 ? -10.410 16.445 31.112 1.00 57.53 75 CYS A CA 1
ATOM 620 C C . CYS A 1 75 ? -8.889 16.264 31.210 1.00 57.53 75 CYS A C 1
ATOM 622 O O . CYS A 1 75 ? -8.366 16.153 32.316 1.00 57.53 75 CYS A O 1
ATOM 624 N N . PHE A 1 76 ? -8.177 16.294 30.081 1.00 57.78 76 PHE A N 1
ATOM 625 C CA . PHE A 1 76 ? -6.723 16.151 30.026 1.00 57.78 76 PHE A CA 1
ATOM 626 C C . PHE A 1 76 ? -6.064 17.506 29.766 1.00 57.78 76 PHE A C 1
ATOM 628 O O . PHE A 1 76 ? -5.885 17.922 28.627 1.00 57.78 76 PHE A O 1
ATOM 635 N N . LYS A 1 77 ? -5.696 18.214 30.839 1.00 60.66 77 LYS A N 1
ATOM 636 C CA . LYS A 1 77 ? -5.071 19.543 30.726 1.00 60.66 77 LYS A CA 1
ATOM 637 C C . LYS A 1 77 ? -3.634 19.483 30.193 1.00 60.66 77 LYS A C 1
ATOM 639 O O . LYS A 1 77 ? -3.216 20.425 29.531 1.00 60.66 77 LYS A O 1
ATOM 644 N N . ASN A 1 78 ? -2.915 18.382 30.447 1.00 60.94 78 ASN A N 1
ATOM 645 C CA . ASN A 1 78 ? -1.515 18.182 30.058 1.00 60.94 78 ASN A CA 1
ATOM 646 C C . ASN A 1 78 ? -1.302 16.827 29.360 1.00 60.94 78 ASN A C 1
ATOM 648 O O . ASN A 1 78 ? -1.850 15.806 29.781 1.00 60.94 78 ASN A O 1
ATOM 652 N N . THR A 1 79 ? -0.426 16.801 28.351 1.00 59.22 79 THR A N 1
ATOM 653 C CA . THR A 1 79 ? 0.010 15.585 27.631 1.00 59.22 79 THR A CA 1
ATOM 654 C C . THR A 1 79 ? 0.641 14.542 28.558 1.00 59.22 79 THR A C 1
ATOM 656 O O . THR A 1 79 ? 0.472 13.343 28.349 1.00 59.22 79 THR A O 1
ATOM 659 N N . GLU A 1 80 ? 1.306 14.979 29.628 1.00 65.81 80 GLU A N 1
ATOM 660 C CA . GLU A 1 80 ? 1.886 14.097 30.647 1.00 65.81 80 GLU A CA 1
ATOM 661 C C . GLU A 1 80 ? 0.830 13.320 31.438 1.00 65.81 80 GLU A C 1
ATOM 663 O O . GLU A 1 80 ? 1.003 12.126 31.667 1.00 65.81 80 GLU A O 1
ATOM 668 N N . GLN A 1 81 ? -0.293 13.954 31.795 1.00 66.12 81 GLN A N 1
ATOM 669 C CA . GLN A 1 81 ? -1.387 13.276 32.503 1.00 66.12 81 GLN A CA 1
ATOM 670 C C . GLN A 1 81 ? -2.027 12.205 31.624 1.00 66.12 81 GLN A C 1
ATOM 672 O O . GLN A 1 81 ? -2.331 11.118 32.102 1.00 66.12 81 GLN A O 1
ATOM 677 N N . LEU A 1 82 ? -2.165 12.490 30.329 1.00 65.19 82 LEU A N 1
ATOM 678 C CA . LEU A 1 82 ? -2.679 11.542 29.346 1.00 65.19 82 LEU A CA 1
ATOM 679 C C . LEU A 1 82 ? -1.732 10.337 29.209 1.00 65.19 82 LEU A C 1
ATOM 681 O O . LEU A 1 82 ? -2.172 9.193 29.284 1.00 65.19 82 LEU A O 1
ATOM 685 N N . ASN A 1 83 ? -0.421 10.580 29.120 1.00 65.50 83 ASN A N 1
ATOM 686 C CA . ASN A 1 83 ? 0.588 9.518 29.093 1.00 65.50 83 ASN A CA 1
ATOM 687 C C . ASN A 1 83 ? 0.594 8.677 30.380 1.00 65.50 83 ASN A C 1
ATOM 689 O O . ASN A 1 83 ? 0.795 7.465 30.315 1.00 65.50 83 ASN A O 1
ATOM 693 N N . GLN A 1 84 ? 0.361 9.296 31.540 1.00 69.06 84 GLN A N 1
ATOM 694 C CA . GLN A 1 84 ? 0.224 8.592 32.815 1.00 69.06 84 GLN A CA 1
ATOM 695 C C . GLN A 1 84 ? -1.016 7.688 32.804 1.00 69.06 84 GLN A C 1
ATOM 697 O O . GLN A 1 84 ? -0.903 6.498 33.069 1.00 69.06 84 GLN A O 1
ATOM 702 N N . SER A 1 85 ? -2.172 8.209 32.382 1.00 66.69 85 SER A N 1
ATOM 703 C CA . SER A 1 85 ? -3.413 7.432 32.286 1.00 66.69 85 SER A CA 1
ATOM 704 C C . SER A 1 85 ? -3.318 6.292 31.270 1.00 66.69 85 SER A C 1
ATOM 706 O O . SER A 1 85 ? -3.845 5.213 31.515 1.00 66.69 85 SER A O 1
ATOM 708 N N . ILE A 1 86 ? -2.607 6.487 30.153 1.00 66.31 86 ILE A N 1
ATOM 709 C CA . ILE A 1 86 ? -2.316 5.409 29.197 1.00 66.31 86 ILE A CA 1
ATOM 710 C C . ILE A 1 86 ? -1.491 4.307 29.868 1.00 66.31 86 ILE A C 1
ATOM 712 O O . ILE A 1 86 ? -1.791 3.132 29.670 1.00 66.31 86 ILE A O 1
ATOM 716 N N . LYS A 1 87 ? -0.487 4.657 30.683 1.00 69.44 87 LYS A N 1
ATOM 717 C CA . LYS A 1 87 ? 0.293 3.674 31.455 1.00 69.44 87 LYS A CA 1
ATOM 718 C C . LYS A 1 87 ? -0.566 2.962 32.496 1.00 69.44 87 LYS A C 1
ATOM 720 O O . LYS A 1 87 ? -0.449 1.751 32.639 1.00 69.44 87 LYS A O 1
ATOM 725 N N . ASP A 1 88 ? -1.457 3.674 33.173 1.00 70.00 88 ASP A N 1
ATOM 726 C CA . ASP A 1 88 ? -2.354 3.083 34.169 1.00 70.00 88 ASP A CA 1
ATOM 727 C C . ASP A 1 88 ? -3.333 2.091 33.522 1.00 70.00 88 ASP A C 1
ATOM 729 O O . ASP A 1 88 ? -3.515 0.985 34.027 1.00 70.00 88 ASP A O 1
ATOM 733 N N . ILE A 1 89 ? -3.881 2.427 32.350 1.00 67.50 89 ILE A N 1
ATOM 734 C CA . ILE A 1 89 ? -4.725 1.528 31.546 1.00 67.50 89 ILE A CA 1
ATOM 735 C C . ILE A 1 89 ? -3.908 0.335 31.027 1.00 67.50 89 ILE A C 1
ATOM 737 O O . ILE A 1 89 ? -4.356 -0.807 31.111 1.00 67.50 89 ILE A O 1
ATOM 741 N N . SER A 1 90 ? -2.692 0.579 30.533 1.00 65.62 90 SER A N 1
ATOM 742 C CA . SER A 1 90 ? -1.752 -0.461 30.093 1.00 65.62 90 SER A CA 1
ATOM 743 C C . SER A 1 90 ? -1.488 -1.477 31.208 1.00 65.62 90 SER A C 1
ATOM 745 O O . SER A 1 90 ? -1.535 -2.684 30.971 1.00 65.62 90 SER A O 1
ATOM 747 N N . ASN A 1 91 ? -1.280 -0.991 32.434 1.00 68.38 91 ASN A N 1
ATOM 748 C CA . ASN A 1 91 ? -1.075 -1.812 33.625 1.00 68.38 91 ASN A CA 1
ATOM 749 C C . ASN A 1 91 ? -2.358 -2.547 34.041 1.00 68.38 91 ASN A C 1
ATOM 751 O O . ASN A 1 91 ? -2.307 -3.726 34.378 1.00 68.38 91 ASN A O 1
ATOM 755 N N . GLN A 1 92 ? -3.514 -1.881 33.981 1.00 69.50 92 GLN A N 1
ATOM 756 C CA . GLN A 1 92 ? -4.808 -2.462 34.347 1.00 69.50 92 GLN A CA 1
ATOM 757 C C . GLN A 1 92 ? -5.208 -3.631 33.436 1.00 69.50 92 GLN A C 1
ATOM 759 O O . GLN A 1 92 ? -5.738 -4.631 33.916 1.00 69.50 92 GLN A O 1
ATOM 764 N N . TYR A 1 93 ? -4.947 -3.522 32.132 1.00 64.31 93 TYR A N 1
ATOM 765 C CA . TYR A 1 93 ? -5.295 -4.553 31.147 1.00 64.31 93 TYR A CA 1
ATOM 766 C C . TYR A 1 93 ? -4.136 -5.498 30.800 1.00 64.31 93 TYR A C 1
ATOM 768 O O . TYR A 1 93 ? -4.328 -6.445 30.026 1.00 64.31 93 TYR A O 1
ATOM 776 N N . ASN A 1 94 ? -2.972 -5.284 31.423 1.00 65.19 94 ASN A N 1
ATOM 777 C CA . ASN A 1 94 ? -1.734 -6.042 31.248 1.00 65.19 94 ASN A CA 1
ATOM 778 C C . ASN A 1 94 ? -1.315 -6.138 29.766 1.00 65.19 94 ASN A C 1
ATOM 780 O O . ASN A 1 94 ? -0.998 -7.211 29.250 1.00 65.19 94 ASN A O 1
ATOM 784 N N . THR A 1 95 ? -1.408 -5.015 29.050 1.00 62.59 95 THR A N 1
ATOM 785 C CA . THR A 1 95 ? -1.159 -4.923 27.604 1.00 62.59 95 THR A CA 1
ATOM 786 C C . THR A 1 95 ? -0.266 -3.736 27.293 1.00 62.59 95 THR A C 1
ATOM 788 O O . THR A 1 95 ? -0.708 -2.601 27.431 1.00 62.59 95 THR A O 1
ATOM 791 N N . ASP A 1 96 ? 0.943 -3.989 26.794 1.00 59.00 96 ASP A N 1
ATOM 792 C CA . ASP A 1 96 ? 1.842 -2.939 26.309 1.00 59.00 96 ASP A CA 1
ATOM 793 C C . ASP A 1 96 ? 1.293 -2.325 25.020 1.00 59.00 96 ASP A C 1
ATOM 795 O O . ASP A 1 96 ? 1.453 -2.900 23.949 1.00 59.00 96 ASP A O 1
ATOM 799 N N . LEU A 1 97 ? 0.681 -1.140 25.078 1.00 58.69 97 LEU A N 1
ATOM 800 C CA . LEU A 1 97 ? 0.098 -0.419 23.925 1.00 58.69 97 LEU A CA 1
ATOM 801 C C . LEU A 1 97 ? 1.125 0.060 22.868 1.00 58.69 97 LEU A C 1
ATOM 803 O O . LEU A 1 97 ? 0.792 0.829 21.972 1.00 58.69 97 LEU A O 1
ATOM 807 N N . THR A 1 98 ? 2.383 -0.376 22.955 1.00 58.34 98 THR A N 1
ATOM 808 C CA . THR A 1 98 ? 3.489 0.046 22.080 1.00 58.34 98 THR A CA 1
ATOM 809 C C . THR A 1 98 ? 3.486 -0.635 20.709 1.00 58.34 98 THR A C 1
ATOM 811 O O . THR A 1 98 ? 4.183 -0.181 19.803 1.00 58.34 98 THR A O 1
ATOM 814 N N . THR A 1 99 ? 2.711 -1.711 20.525 1.00 59.41 99 THR A N 1
ATOM 815 C CA . THR A 1 99 ? 2.656 -2.481 19.273 1.00 59.41 99 THR A CA 1
ATOM 816 C C . THR A 1 99 ? 1.235 -2.559 18.710 1.00 59.41 99 THR A C 1
ATOM 818 O O . THR A 1 99 ? 0.245 -2.523 19.429 1.00 59.41 99 THR A O 1
ATOM 821 N N . ILE A 1 100 ? 1.103 -2.679 17.386 1.00 61.00 100 ILE A N 1
ATOM 822 C CA . ILE A 1 100 ? -0.217 -2.735 16.725 1.00 61.00 100 ILE A CA 1
ATOM 823 C C . ILE A 1 100 ? -1.008 -3.972 17.185 1.00 61.00 100 ILE A C 1
ATOM 825 O O . ILE A 1 100 ? -2.219 -3.906 17.381 1.00 61.00 100 ILE A O 1
ATOM 829 N N . THR A 1 101 ? -0.321 -5.094 17.413 1.00 61.38 101 THR A N 1
ATOM 830 C CA . THR A 1 101 ? -0.931 -6.351 17.866 1.00 61.38 101 THR A CA 1
ATOM 831 C C . THR A 1 101 ? -1.592 -6.210 19.237 1.00 61.38 101 THR A C 1
ATOM 833 O O . THR A 1 101 ? -2.672 -6.753 19.453 1.00 61.38 101 THR A O 1
ATOM 836 N N . SER A 1 102 ? -0.979 -5.468 20.159 1.00 64.50 102 SER A N 1
ATOM 837 C CA . SER A 1 102 ? -1.545 -5.248 21.491 1.00 64.50 102 SER A CA 1
ATOM 838 C C . SER A 1 102 ? -2.704 -4.251 21.483 1.00 64.50 102 SER A C 1
ATOM 840 O O . SER A 1 102 ? -3.637 -4.402 22.264 1.00 64.50 102 SER A O 1
ATOM 842 N N . ALA A 1 103 ? -2.710 -3.283 20.563 1.00 64.50 103 ALA A N 1
ATOM 843 C CA . ALA A 1 103 ? -3.857 -2.398 20.367 1.00 64.50 103 ALA A CA 1
ATOM 844 C C . ALA A 1 103 ? -5.104 -3.164 19.876 1.00 64.50 103 ALA A C 1
ATOM 846 O O . ALA A 1 103 ? -6.222 -2.842 20.276 1.00 64.50 103 ALA A O 1
ATOM 847 N N . ILE A 1 104 ? -4.919 -4.208 19.058 1.00 66.44 104 ILE A N 1
ATOM 848 C CA . ILE A 1 104 ? -6.010 -5.084 18.598 1.00 66.44 104 ILE A CA 1
ATOM 849 C C . ILE A 1 104 ? -6.541 -5.947 19.749 1.00 66.44 104 ILE A C 1
ATOM 851 O O . ILE A 1 104 ? -7.746 -5.988 19.971 1.00 66.44 104 ILE A O 1
ATOM 855 N N . THR A 1 105 ? -5.665 -6.581 20.536 1.00 68.75 105 THR A N 1
ATOM 856 C CA . THR A 1 105 ? -6.117 -7.387 21.687 1.00 68.75 105 THR A CA 1
ATOM 857 C C . THR A 1 105 ? -6.770 -6.539 22.777 1.00 68.75 105 THR A C 1
ATOM 859 O O . THR A 1 105 ? -7.631 -7.027 23.506 1.00 68.75 105 THR A O 1
ATOM 862 N N . PHE A 1 106 ? -6.389 -5.266 22.888 1.00 70.06 106 PHE A N 1
ATOM 863 C CA . PHE A 1 106 ? -7.057 -4.299 23.749 1.00 70.06 106 PHE A CA 1
ATOM 864 C C . PHE A 1 106 ? -8.446 -3.913 23.218 1.00 70.06 106 PHE A C 1
ATOM 866 O O . PHE A 1 106 ? -9.386 -3.857 24.004 1.00 70.06 106 PHE A O 1
ATOM 873 N N . LEU A 1 107 ? -8.611 -3.723 21.903 1.00 70.56 107 LEU A N 1
ATOM 874 C CA . LEU A 1 107 ? -9.929 -3.514 21.289 1.00 70.56 107 LEU A CA 1
ATOM 875 C C . LEU A 1 107 ? -10.891 -4.678 21.544 1.00 70.56 107 LEU A C 1
ATOM 877 O O . LEU A 1 107 ? -12.057 -4.426 21.822 1.00 70.56 107 LEU A O 1
ATOM 881 N N . ASP A 1 108 ? -10.406 -5.919 21.482 1.00 70.88 108 ASP A N 1
ATOM 882 C CA . ASP A 1 108 ? -11.233 -7.107 21.735 1.00 70.88 108 ASP A CA 1
ATOM 883 C C . ASP A 1 108 ? -11.666 -7.226 23.207 1.00 70.88 108 ASP A C 1
ATOM 885 O O . ASP A 1 108 ? -12.696 -7.825 23.504 1.00 70.88 108 ASP A O 1
ATOM 889 N N . LYS A 1 109 ? -10.885 -6.659 24.136 1.00 71.12 109 LYS A N 1
ATOM 890 C CA . LYS A 1 109 ? -11.196 -6.623 25.575 1.00 71.12 109 LYS A CA 1
ATOM 891 C C . LYS A 1 109 ? -12.057 -5.427 25.982 1.00 71.12 109 LYS A C 1
ATOM 893 O O . LYS A 1 109 ? -12.613 -5.436 27.077 1.00 71.12 109 LYS A O 1
ATOM 898 N N . LEU A 1 110 ? -12.111 -4.381 25.160 1.00 69.94 110 LEU A N 1
ATOM 899 C CA . LEU A 1 110 ? -12.947 -3.219 25.419 1.00 69.94 110 LEU A CA 1
ATOM 900 C C . LEU A 1 110 ? -14.389 -3.546 25.049 1.00 69.94 110 LEU A C 1
ATOM 902 O O . LEU A 1 110 ? -14.699 -3.787 23.881 1.00 69.94 110 LEU A O 1
ATOM 906 N N . ASP A 1 111 ? -15.287 -3.446 26.024 1.00 67.06 111 ASP A N 1
ATOM 907 C CA . ASP A 1 111 ? -16.715 -3.489 25.744 1.00 67.06 111 ASP A CA 1
ATOM 908 C C . ASP A 1 111 ? -17.102 -2.273 24.889 1.00 67.06 111 ASP A C 1
ATOM 910 O O . ASP A 1 111 ? -17.246 -1.139 25.366 1.00 67.06 111 ASP A O 1
ATOM 914 N N . CYS A 1 112 ? -17.248 -2.519 23.586 1.00 62.50 112 CYS A N 1
ATOM 915 C CA . CYS A 1 112 ? -17.537 -1.501 22.578 1.00 62.50 112 CYS A CA 1
ATOM 916 C C . CYS A 1 112 ? -18.838 -0.732 22.864 1.00 62.50 112 CYS A C 1
ATOM 918 O O . CYS A 1 112 ? -18.969 0.410 22.422 1.00 62.50 112 CYS A O 1
ATOM 920 N N . ASP A 1 113 ? -19.754 -1.323 23.633 1.00 64.75 113 ASP A N 1
ATOM 921 C CA . ASP A 1 113 ? -21.049 -0.739 23.985 1.00 64.75 113 ASP A CA 1
ATOM 922 C C . ASP A 1 113 ? -20.940 0.375 25.036 1.00 64.75 113 ASP A C 1
ATOM 924 O O . ASP A 1 113 ? -21.694 1.348 24.984 1.00 64.75 113 ASP A O 1
ATOM 928 N N . TYR A 1 114 ? -19.975 0.290 25.959 1.00 66.62 114 TYR A N 1
ATOM 929 C CA . TYR A 1 114 ? -19.792 1.306 27.003 1.00 66.62 114 TYR A CA 1
ATOM 930 C C . TYR A 1 114 ? -18.956 2.495 26.522 1.00 66.62 114 TYR A C 1
ATOM 932 O O . TYR A 1 114 ? -19.190 3.628 26.945 1.00 66.62 114 TYR A O 1
ATOM 940 N N . PHE A 1 115 ? -18.004 2.265 25.609 1.00 68.19 115 PHE A N 1
ATOM 941 C CA . PHE A 1 115 ? -17.107 3.308 25.097 1.00 68.19 115 PHE A CA 1
ATOM 942 C C . PHE A 1 115 ? -17.013 3.310 23.559 1.00 68.19 115 PHE A C 1
ATOM 944 O O . PHE A 1 115 ? -15.924 3.149 22.990 1.00 68.19 115 PHE A O 1
ATOM 951 N N . PRO A 1 116 ? -18.129 3.562 22.847 1.00 70.56 116 PRO A N 1
ATOM 952 C CA . PRO A 1 116 ? -18.177 3.491 21.386 1.00 70.56 116 PRO A CA 1
ATOM 953 C C . PRO A 1 116 ? -17.244 4.509 20.714 1.00 70.56 116 PRO A C 1
ATOM 955 O O . PRO A 1 116 ? -16.598 4.198 19.718 1.00 70.56 116 PRO A O 1
ATOM 958 N N . VAL A 1 117 ? -17.097 5.703 21.295 1.00 71.19 117 VAL A N 1
ATOM 959 C CA . VAL A 1 117 ? -16.215 6.758 20.762 1.00 71.19 117 VAL A CA 1
ATOM 960 C C . VAL A 1 117 ? -14.736 6.374 20.876 1.00 71.19 117 VAL A C 1
ATOM 962 O O . VAL A 1 117 ? -13.959 6.619 19.956 1.00 71.19 117 VAL A O 1
ATOM 965 N N . PHE A 1 118 ? -14.345 5.736 21.979 1.00 71.31 118 PHE A N 1
ATOM 966 C CA . PHE A 1 118 ? -12.961 5.316 22.197 1.00 71.31 118 PHE A CA 1
ATOM 967 C C . PHE A 1 118 ? -12.591 4.124 21.307 1.00 71.31 118 PHE A C 1
ATOM 969 O O . PHE A 1 118 ? -11.525 4.117 20.692 1.00 71.31 118 PHE A O 1
ATOM 976 N N . SER A 1 119 ? -13.506 3.160 21.146 1.00 72.50 119 SER A N 1
ATOM 977 C CA . SER A 1 119 ? -13.304 2.044 20.215 1.00 72.50 119 SER A CA 1
ATOM 978 C C . SER A 1 119 ? -13.199 2.517 18.759 1.00 72.50 119 SER A C 1
ATOM 980 O O . SER A 1 119 ? -12.347 2.031 18.015 1.00 72.50 119 SER A O 1
ATOM 982 N N . LEU A 1 120 ? -14.003 3.508 18.351 1.00 75.44 120 LEU A N 1
ATOM 983 C CA . LEU A 1 120 ? -13.916 4.126 17.027 1.00 75.44 120 LEU A CA 1
ATOM 984 C C . LEU A 1 120 ? -12.562 4.811 16.815 1.00 75.44 120 LEU A C 1
ATOM 986 O O . LEU A 1 120 ? -11.947 4.634 15.766 1.00 75.44 120 LEU A O 1
ATOM 990 N N . PHE A 1 121 ? -12.075 5.547 17.813 1.00 73.94 121 PHE A N 1
ATOM 991 C CA . PHE A 1 121 ? -10.786 6.229 17.745 1.00 73.94 121 PHE A CA 1
ATOM 992 C C . PHE A 1 121 ? -9.620 5.254 17.549 1.00 73.94 121 PHE A C 1
ATOM 994 O O . PHE A 1 121 ? -8.796 5.445 16.655 1.00 73.94 121 PHE A O 1
ATOM 1001 N N . ILE A 1 122 ? -9.581 4.166 18.326 1.00 71.81 122 ILE A N 1
ATOM 1002 C CA . ILE A 1 122 ? -8.533 3.144 18.196 1.00 71.81 122 ILE A CA 1
ATOM 1003 C C . ILE A 1 122 ? -8.640 2.421 16.845 1.00 71.81 122 ILE A C 1
ATOM 1005 O O . ILE A 1 122 ? -7.621 2.156 16.210 1.00 71.81 122 ILE A O 1
ATOM 1009 N N . LYS A 1 123 ? -9.856 2.158 16.347 1.00 76.06 123 LYS A N 1
ATOM 1010 C CA . LYS A 1 123 ? -10.057 1.601 14.998 1.00 76.06 123 LYS A CA 1
ATOM 1011 C C . LYS A 1 123 ? -9.498 2.532 13.921 1.00 76.06 123 LYS A C 1
ATOM 1013 O O . LYS A 1 123 ? -8.736 2.070 13.077 1.00 76.06 123 LYS A O 1
ATOM 1018 N N . ILE A 1 124 ? -9.801 3.831 13.980 1.00 75.44 124 ILE A N 1
ATOM 1019 C CA . ILE A 1 124 ? -9.250 4.829 13.050 1.00 75.44 124 ILE A CA 1
ATOM 1020 C C . ILE A 1 124 ? -7.717 4.834 13.128 1.00 75.44 124 ILE A C 1
ATOM 1022 O O . ILE A 1 124 ? -7.071 4.713 12.090 1.00 75.44 124 ILE A O 1
ATOM 1026 N N . LEU A 1 125 ? -7.140 4.868 14.334 1.00 71.88 125 LEU A N 1
ATOM 1027 C CA . LEU A 1 125 ? -5.690 4.822 14.566 1.00 71.88 125 LEU A CA 1
ATOM 1028 C C . LEU A 1 125 ? -5.030 3.590 13.922 1.00 71.88 125 LEU A C 1
ATOM 1030 O O . LEU A 1 125 ? -4.003 3.730 13.264 1.00 71.88 125 LEU A O 1
ATOM 1034 N N . ILE A 1 126 ? -5.614 2.397 14.077 1.00 68.25 126 ILE A N 1
ATOM 1035 C CA . ILE A 1 126 ? -5.076 1.149 13.504 1.00 68.25 126 ILE A CA 1
ATOM 1036 C C . ILE A 1 126 ? -5.250 1.107 11.976 1.00 68.25 12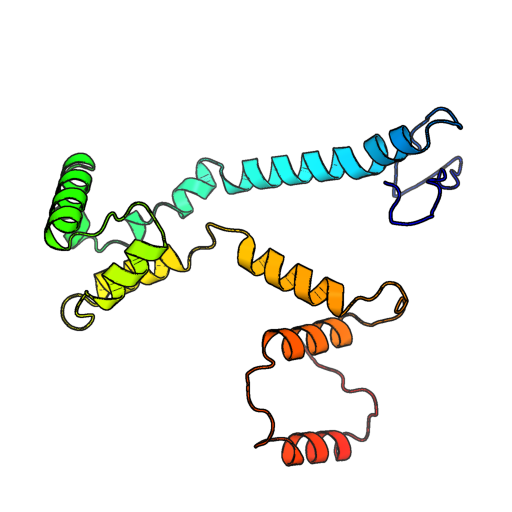6 ILE A C 1
ATOM 10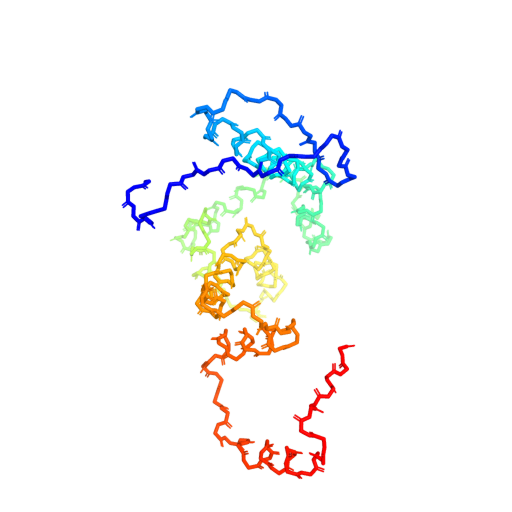38 O O . ILE A 1 126 ? -4.423 0.522 11.278 1.00 68.25 126 ILE A O 1
ATOM 1042 N N . THR A 1 127 ? -6.311 1.720 11.441 1.00 70.94 127 THR A N 1
ATOM 1043 C CA . THR A 1 127 ? -6.567 1.774 9.988 1.00 70.94 127 THR A CA 1
ATOM 1044 C C . THR A 1 127 ? -5.802 2.870 9.258 1.00 70.94 127 THR A C 1
ATOM 1046 O O . THR A 1 127 ? -5.666 2.789 8.035 1.00 70.94 127 THR A O 1
ATOM 1049 N N . LEU A 1 128 ? -5.297 3.886 9.969 1.00 67.06 128 LEU A N 1
ATOM 1050 C CA . LEU A 1 128 ? -4.438 4.888 9.358 1.00 67.06 128 LEU A CA 1
ATOM 1051 C C . LEU A 1 128 ? -3.232 4.178 8.735 1.00 67.06 128 LEU A C 1
ATOM 1053 O O . LEU A 1 128 ? -2.591 3.356 9.394 1.00 67.06 128 LEU A O 1
ATOM 1057 N N . PRO A 1 129 ? -2.904 4.467 7.465 1.00 55.19 129 PRO A N 1
ATOM 1058 C CA . PRO A 1 129 ? -1.814 3.804 6.776 1.00 55.19 129 PRO A CA 1
ATOM 1059 C C . PRO A 1 129 ? -0.484 4.305 7.347 1.00 55.19 129 PRO A C 1
ATOM 1061 O O . PRO A 1 129 ? 0.162 5.185 6.787 1.00 55.19 129 PRO A O 1
ATOM 1064 N N . ILE A 1 130 ? -0.069 3.745 8.480 1.00 58.19 130 ILE A N 1
ATOM 1065 C CA . ILE A 1 130 ? 1.258 3.951 9.067 1.00 58.19 130 ILE A CA 1
ATOM 1066 C C . ILE A 1 130 ? 2.287 3.110 8.294 1.00 58.19 130 ILE A C 1
ATOM 1068 O O . ILE A 1 130 ? 3.444 3.500 8.181 1.00 58.19 130 ILE A O 1
ATOM 1072 N N . SER A 1 131 ? 1.860 1.995 7.682 1.00 54.19 131 SER A N 1
ATOM 1073 C CA . SER A 1 131 ? 2.725 1.108 6.894 1.00 54.19 131 SER A CA 1
ATOM 1074 C C . SER A 1 131 ? 2.304 1.011 5.424 1.00 54.19 131 SER A C 1
ATOM 1076 O O . SER A 1 131 ? 1.125 1.071 5.080 1.00 54.19 131 SER A O 1
ATOM 1078 N N . ILE A 1 132 ? 3.292 0.824 4.546 1.00 58.44 132 ILE A N 1
ATOM 1079 C CA . ILE A 1 132 ? 3.132 0.636 3.091 1.00 58.44 132 ILE A CA 1
ATOM 1080 C C . ILE A 1 132 ? 2.716 -0.822 2.770 1.00 58.44 132 ILE A C 1
ATOM 1082 O O . ILE A 1 132 ? 2.499 -1.183 1.616 1.00 58.44 132 ILE A O 1
ATOM 1086 N N . ALA A 1 133 ? 2.524 -1.676 3.785 1.00 59.66 133 ALA A N 1
ATOM 1087 C CA . ALA A 1 133 ? 2.313 -3.118 3.633 1.00 59.66 133 ALA A CA 1
ATOM 1088 C C . ALA A 1 133 ? 1.101 -3.490 2.753 1.00 59.66 133 ALA A C 1
ATOM 1090 O O . ALA A 1 133 ? 1.130 -4.487 2.028 1.00 59.66 133 ALA A O 1
ATOM 1091 N N . THR A 1 134 ? 0.029 -2.692 2.771 1.00 61.25 134 THR A N 1
ATOM 1092 C CA . THR A 1 134 ? -1.145 -2.898 1.902 1.00 61.25 134 THR A CA 1
ATOM 1093 C C . THR A 1 134 ? -0.814 -2.643 0.431 1.00 61.25 134 THR A C 1
ATOM 1095 O O . THR A 1 134 ? -1.204 -3.429 -0.440 1.00 61.25 134 THR A O 1
ATOM 1098 N N . ALA A 1 135 ? -0.032 -1.600 0.146 1.00 65.12 135 ALA A N 1
ATOM 1099 C CA . ALA A 1 135 ? 0.485 -1.331 -1.189 1.00 65.12 135 ALA A CA 1
ATOM 1100 C C . ALA A 1 135 ? 1.468 -2.431 -1.621 1.00 65.12 135 ALA A C 1
ATOM 1102 O O . ALA A 1 135 ? 1.337 -2.956 -2.722 1.00 65.12 135 ALA A O 1
ATOM 1103 N N . GLU A 1 136 ? 2.372 -2.882 -0.746 1.00 68.44 136 GLU A N 1
ATOM 1104 C CA . GLU A 1 136 ? 3.304 -3.986 -1.035 1.00 68.44 136 GLU A CA 1
ATOM 1105 C C . GLU A 1 136 ? 2.583 -5.298 -1.367 1.00 68.44 136 GLU A C 1
ATOM 1107 O O . GLU A 1 136 ? 2.936 -5.979 -2.333 1.00 68.44 136 GLU A O 1
ATOM 1112 N N . ARG A 1 137 ? 1.521 -5.640 -0.625 1.00 70.25 137 ARG A N 1
ATOM 1113 C CA . ARG A 1 137 ? 0.674 -6.808 -0.916 1.00 70.25 137 ARG A CA 1
ATOM 1114 C C . ARG A 1 137 ? 0.009 -6.694 -2.288 1.00 70.25 137 ARG A C 1
ATOM 1116 O O . ARG A 1 137 ? -0.076 -7.683 -3.025 1.00 70.25 137 ARG A O 1
ATOM 1123 N N . SER A 1 138 ? -0.425 -5.489 -2.644 1.00 73.38 138 SER A N 1
ATOM 1124 C CA . SER A 1 138 ? -1.043 -5.188 -3.937 1.00 73.38 138 SER A CA 1
ATOM 1125 C C . SER A 1 138 ? -0.018 -5.264 -5.075 1.00 73.38 138 SER A C 1
ATOM 1127 O O . SER A 1 138 ? -0.281 -5.897 -6.095 1.00 73.38 138 SER A O 1
ATOM 1129 N N . PHE A 1 139 ? 1.199 -4.746 -4.879 1.00 71.94 139 PHE A N 1
ATOM 1130 C CA . PHE A 1 139 ? 2.305 -4.854 -5.836 1.00 71.94 139 PHE A CA 1
ATOM 1131 C C . PHE A 1 139 ? 2.819 -6.288 -6.003 1.00 71.94 139 PHE A C 1
ATOM 1133 O O . PHE A 1 139 ? 3.129 -6.703 -7.120 1.00 71.94 139 PHE A O 1
ATOM 1140 N N . SER A 1 140 ? 2.861 -7.076 -4.928 1.00 77.31 140 SER A N 1
ATOM 1141 C CA . SER A 1 140 ? 3.191 -8.505 -4.984 1.00 77.31 140 SER A CA 1
ATOM 1142 C C . SER A 1 140 ? 2.159 -9.283 -5.809 1.00 77.31 140 SER A C 1
ATOM 1144 O O . SER A 1 140 ? 2.512 -10.064 -6.694 1.00 77.31 140 SER A O 1
ATOM 1146 N N . SER A 1 141 ? 0.873 -8.983 -5.608 1.00 78.50 141 SER A N 1
ATOM 1147 C CA . SER A 1 141 ? -0.226 -9.538 -6.408 1.00 78.50 141 SER A CA 1
ATOM 1148 C C . SER A 1 141 ? -0.129 -9.118 -7.879 1.00 78.50 141 SER A C 1
ATOM 1150 O O . SER A 1 141 ? -0.218 -9.951 -8.782 1.00 78.50 141 SER A O 1
ATOM 1152 N N . LEU A 1 142 ? 0.147 -7.837 -8.140 1.00 79.75 142 LEU A N 1
ATOM 1153 C CA . LEU A 1 142 ? 0.373 -7.314 -9.488 1.00 79.75 142 LEU A CA 1
ATOM 1154 C C . LEU A 1 142 ? 1.571 -7.969 -10.173 1.00 79.75 142 LEU A C 1
ATOM 1156 O O . LEU A 1 142 ? 1.512 -8.209 -11.374 1.00 79.75 142 LEU A O 1
ATOM 1160 N N . ARG A 1 143 ? 2.637 -8.304 -9.441 1.00 79.38 143 ARG A N 1
ATOM 1161 C CA . ARG A 1 143 ? 3.804 -9.008 -9.989 1.00 79.38 143 ARG A CA 1
ATOM 1162 C C . ARG A 1 143 ? 3.459 -10.413 -10.484 1.00 79.38 143 ARG A C 1
ATOM 1164 O O . ARG A 1 143 ? 4.031 -10.850 -11.479 1.00 79.38 143 ARG A O 1
ATOM 1171 N N . LEU A 1 144 ? 2.525 -11.104 -9.830 1.00 78.38 144 LEU A N 1
ATOM 1172 C CA . LEU A 1 144 ? 2.029 -12.408 -10.286 1.00 78.38 144 LEU A CA 1
ATOM 1173 C C . LEU A 1 144 ? 1.138 -12.273 -11.525 1.00 78.38 144 LEU A C 1
ATOM 1175 O O . LEU A 1 144 ? 1.233 -13.076 -12.449 1.00 78.38 144 LEU A O 1
ATOM 1179 N N . LEU A 1 145 ? 0.302 -11.235 -11.575 1.00 79.69 145 LEU A N 1
ATOM 1180 C CA . LEU A 1 145 ? -0.587 -10.983 -12.710 1.00 79.69 145 LEU A CA 1
ATOM 1181 C C . LEU A 1 145 ? 0.170 -10.465 -13.939 1.00 79.69 145 LEU A C 1
ATOM 1183 O O . LEU A 1 145 ? -0.118 -10.859 -15.074 1.00 79.69 145 LEU A O 1
ATOM 1187 N N . LYS A 1 146 ? 1.150 -9.586 -13.736 1.00 75.00 146 LYS A N 1
ATOM 1188 C CA . LYS A 1 146 ? 1.985 -8.991 -14.779 1.00 75.00 146 LYS A CA 1
ATOM 1189 C C . LYS A 1 146 ? 3.246 -9.832 -14.966 1.00 75.00 146 LYS A C 1
ATOM 1191 O O . LYS A 1 146 ? 4.355 -9.436 -14.621 1.00 75.00 146 LYS A O 1
ATOM 1196 N N . THR A 1 147 ? 3.065 -11.020 -15.531 1.00 71.75 147 THR A N 1
ATOM 1197 C CA . THR A 1 147 ? 4.184 -11.866 -15.954 1.00 71.75 147 THR A CA 1
ATOM 1198 C C . THR A 1 147 ? 4.956 -11.204 -17.091 1.00 71.75 147 THR A C 1
ATOM 1200 O O . THR A 1 147 ? 4.348 -10.680 -18.025 1.00 71.75 147 THR A O 1
ATOM 1203 N N . TRP A 1 148 ? 6.283 -11.317 -17.068 1.00 59.16 148 TRP A N 1
ATOM 1204 C CA . TRP A 1 148 ? 7.185 -10.734 -18.071 1.00 59.16 148 TRP A CA 1
ATOM 1205 C C . TRP A 1 148 ? 6.846 -11.114 -19.525 1.00 59.16 148 TRP A C 1
ATOM 1207 O O . TRP A 1 148 ? 7.000 -10.301 -20.429 1.00 59.16 148 TRP A O 1
ATOM 1217 N N . LEU A 1 149 ? 6.324 -12.325 -19.747 1.00 60.38 149 LEU A N 1
ATOM 1218 C CA . LEU A 1 149 ? 5.925 -12.822 -21.070 1.00 60.38 149 LEU A CA 1
ATOM 1219 C C . LEU A 1 149 ? 4.659 -12.148 -21.634 1.00 60.38 149 LEU A C 1
ATOM 1221 O O . LEU A 1 149 ? 4.384 -12.247 -22.828 1.00 60.38 149 LEU A O 1
ATOM 1225 N N . ARG A 1 150 ? 3.875 -11.453 -20.800 1.00 65.75 150 ARG A N 1
ATOM 1226 C CA . ARG A 1 150 ? 2.593 -10.851 -21.182 1.00 65.75 150 ARG A CA 1
ATOM 1227 C C . ARG A 1 150 ? 2.733 -9.338 -21.327 1.00 65.75 150 ARG A C 1
ATOM 1229 O O . ARG A 1 150 ? 2.356 -8.573 -20.447 1.00 65.75 150 ARG A O 1
ATOM 1236 N N . THR A 1 151 ? 3.280 -8.917 -22.463 1.00 60.25 151 THR A N 1
ATOM 1237 C CA . THR A 1 151 ? 3.621 -7.512 -22.748 1.00 60.25 151 THR A CA 1
ATOM 1238 C C . THR A 1 151 ? 2.444 -6.664 -23.242 1.00 60.25 151 THR A C 1
ATOM 1240 O O . THR A 1 151 ? 2.499 -5.441 -23.143 1.00 60.25 151 THR A O 1
ATOM 1243 N N . ARG A 1 152 ? 1.357 -7.281 -23.735 1.00 64.12 152 ARG A N 1
ATOM 1244 C CA . ARG A 1 152 ? 0.130 -6.585 -24.167 1.00 64.12 152 ARG A CA 1
ATOM 1245 C C . ARG A 1 152 ? -1.046 -6.894 -23.244 1.00 64.12 152 ARG A C 1
ATOM 1247 O O . ARG A 1 152 ? -1.681 -7.942 -23.359 1.00 64.12 152 ARG A O 1
ATOM 1254 N N . MET A 1 153 ? -1.357 -5.962 -22.352 1.00 78.88 153 MET A N 1
ATOM 1255 C CA . MET A 1 153 ? -2.542 -6.000 -21.500 1.00 78.88 153 MET A CA 1
ATOM 1256 C C . MET A 1 153 ? -3.074 -4.577 -21.319 1.00 78.88 153 MET A C 1
ATOM 1258 O O . MET A 1 153 ? -2.286 -3.684 -21.024 1.00 78.88 153 MET A O 1
ATOM 1262 N N . SER A 1 154 ? -4.377 -4.366 -21.528 1.00 82.06 154 SER A N 1
ATOM 1263 C CA . SER A 1 154 ? -5.020 -3.082 -21.230 1.00 82.06 154 SER A CA 1
ATOM 1264 C C . SER A 1 154 ? -5.116 -2.865 -19.721 1.00 82.06 154 SER A C 1
ATOM 1266 O O . SER A 1 154 ? -5.183 -3.833 -18.957 1.00 82.06 154 SER A O 1
ATOM 1268 N N . GLU A 1 155 ? -5.139 -1.600 -19.301 1.00 79.69 155 GLU A N 1
ATOM 1269 C CA . GLU A 1 155 ? -5.252 -1.230 -17.887 1.00 79.69 155 GLU A CA 1
ATOM 1270 C C . GLU A 1 155 ? -6.539 -1.776 -17.265 1.00 79.69 155 GLU A C 1
ATOM 1272 O O . GLU A 1 155 ? -6.465 -2.438 -16.237 1.00 79.69 155 GLU A O 1
ATOM 1277 N N . GLU A 1 156 ? -7.682 -1.648 -17.945 1.00 80.00 156 GLU A N 1
ATOM 1278 C CA . GLU A 1 156 ? -8.976 -2.198 -17.501 1.00 80.00 156 GLU A CA 1
ATOM 1279 C C . GLU A 1 156 ? -8.932 -3.706 -17.225 1.00 80.00 156 GLU A C 1
ATOM 1281 O O . GLU A 1 156 ? -9.472 -4.213 -16.242 1.00 80.00 156 GLU A O 1
ATOM 1286 N N . ARG A 1 157 ? -8.246 -4.464 -18.087 1.00 82.00 157 ARG A N 1
ATOM 1287 C CA . ARG A 1 157 ? -8.112 -5.908 -17.885 1.00 82.00 157 ARG A CA 1
ATOM 1288 C C . ARG A 1 157 ? -7.213 -6.200 -16.685 1.00 82.00 157 ARG A C 1
ATOM 1290 O O . ARG A 1 157 ? -7.401 -7.216 -16.012 1.00 82.00 157 ARG A O 1
ATOM 1297 N N . LEU A 1 158 ? -6.183 -5.379 -16.466 1.00 84.62 158 LEU A N 1
ATOM 1298 C CA . LEU A 1 158 ? -5.232 -5.549 -15.370 1.00 84.62 158 LEU A CA 1
ATOM 1299 C C . LEU A 1 158 ? -5.902 -5.247 -14.035 1.00 84.62 158 LEU A C 1
ATOM 1301 O O . LEU A 1 158 ? -5.769 -6.051 -13.114 1.00 84.62 158 LEU A O 1
ATOM 1305 N N . THR A 1 159 ? -6.647 -4.147 -13.953 1.00 83.62 159 THR A N 1
ATOM 1306 C CA . THR A 1 159 ? -7.403 -3.764 -12.760 1.00 83.62 159 THR A CA 1
ATOM 1307 C C . THR A 1 159 ? -8.463 -4.809 -12.430 1.00 83.62 159 THR A C 1
ATOM 1309 O O . THR A 1 159 ? -8.500 -5.279 -11.295 1.00 83.62 159 THR A O 1
ATOM 1312 N N . GLY A 1 160 ? -9.232 -5.284 -13.417 1.00 84.06 160 GLY A N 1
ATOM 1313 C CA . GLY A 1 160 ? -10.226 -6.343 -13.209 1.00 84.06 160 GLY A CA 1
ATOM 1314 C C . GLY A 1 160 ? -9.621 -7.650 -12.678 1.00 84.06 160 GLY A C 1
ATOM 1315 O O . GLY A 1 160 ? -10.135 -8.242 -11.729 1.00 84.06 160 GLY A O 1
ATOM 1316 N N . LEU A 1 161 ? -8.484 -8.088 -13.232 1.00 84.25 161 LEU A N 1
ATOM 1317 C CA . LEU A 1 161 ? -7.788 -9.285 -12.744 1.00 84.25 161 LEU A CA 1
ATOM 1318 C C . LEU A 1 161 ? -7.134 -9.084 -11.371 1.00 84.25 161 LEU A C 1
ATOM 1320 O O . LEU A 1 161 ? -7.115 -10.018 -10.571 1.00 84.25 161 LEU A O 1
ATOM 1324 N N . ALA A 1 162 ? -6.616 -7.887 -11.087 1.00 85.12 162 ALA A N 1
ATOM 1325 C CA . ALA A 1 162 ? -6.096 -7.539 -9.768 1.00 85.12 162 ALA A CA 1
ATOM 1326 C C . ALA A 1 162 ? -7.194 -7.603 -8.707 1.00 85.12 162 ALA A C 1
ATOM 1328 O O . ALA A 1 162 ? -6.984 -8.215 -7.661 1.00 85.12 162 ALA A O 1
ATOM 1329 N N . LEU A 1 163 ? -8.377 -7.067 -9.013 1.00 84.31 163 LEU A N 1
ATOM 1330 C CA . LEU A 1 163 ? -9.532 -7.099 -8.125 1.00 84.31 163 LEU A CA 1
ATOM 1331 C C . LEU A 1 163 ? -9.953 -8.541 -7.804 1.00 84.31 163 LEU A C 1
ATOM 1333 O O . LEU A 1 163 ? -10.078 -8.898 -6.634 1.00 84.31 163 LEU A O 1
ATOM 1337 N N . LEU A 1 164 ? -10.080 -9.390 -8.830 1.00 82.94 164 LEU A N 1
ATOM 1338 C CA . LEU A 1 164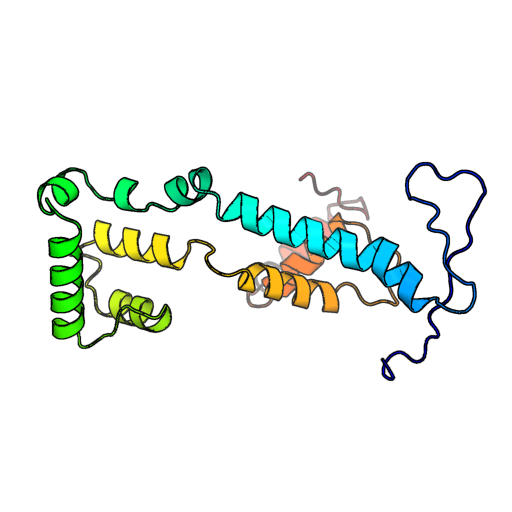 ? -10.414 -10.811 -8.667 1.00 82.94 164 LEU A CA 1
ATOM 1339 C C . LEU A 1 164 ? -9.381 -11.563 -7.821 1.00 82.94 164 LEU A C 1
ATOM 1341 O O . LEU A 1 164 ? -9.743 -12.399 -6.999 1.00 82.94 164 LEU A O 1
ATOM 1345 N N . TYR A 1 165 ? -8.093 -11.273 -8.007 1.00 85.31 165 TYR A N 1
ATOM 1346 C CA . TYR A 1 165 ? -7.030 -11.949 -7.268 1.00 85.31 165 TYR A CA 1
ATOM 1347 C C . TYR A 1 165 ? -6.963 -11.514 -5.798 1.00 85.31 165 TYR A C 1
ATOM 1349 O O . TYR A 1 165 ? -6.802 -12.356 -4.912 1.00 85.31 165 TYR A O 1
ATOM 1357 N N . ILE A 1 166 ? -7.102 -10.210 -5.529 1.00 82.75 166 ILE A N 1
ATOM 1358 C CA . ILE A 1 166 ? -7.123 -9.654 -4.166 1.00 82.75 166 ILE A CA 1
ATOM 1359 C C . ILE A 1 166 ? -8.335 -10.194 -3.398 1.00 82.75 166 ILE A C 1
ATOM 1361 O O . ILE A 1 166 ? -8.203 -10.605 -2.246 1.00 82.75 166 ILE A O 1
ATOM 1365 N N . HIS A 1 167 ? -9.491 -10.265 -4.057 1.00 82.75 167 HIS A N 1
ATOM 1366 C CA . HIS A 1 167 ? -10.755 -10.708 -3.474 1.00 82.75 167 HIS A CA 1
ATOM 1367 C C . HIS A 1 167 ? -11.113 -12.163 -3.806 1.00 82.75 167 HIS A C 1
ATOM 1369 O O . HIS A 1 167 ? -12.285 -12.525 -3.829 1.00 82.75 167 HIS A O 1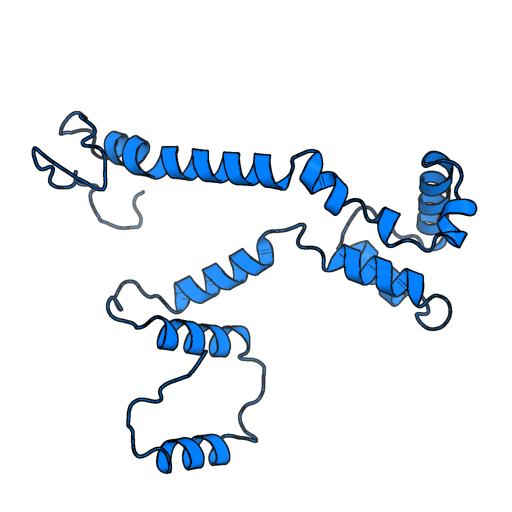
ATOM 1375 N N . LYS A 1 168 ? -10.117 -13.036 -3.999 1.00 81.38 168 LYS A N 1
ATOM 1376 C CA . LYS A 1 168 ? -10.331 -14.452 -4.360 1.00 81.38 168 LYS A CA 1
ATOM 1377 C C . LYS A 1 168 ? -11.131 -15.279 -3.340 1.00 81.38 168 LYS A C 1
ATOM 1379 O O . LYS A 1 168 ? -11.550 -16.384 -3.653 1.00 81.38 168 LYS A O 1
ATOM 1384 N N . ASN A 1 169 ? -11.276 -14.770 -2.115 1.00 82.38 169 ASN A N 1
ATOM 1385 C CA . ASN A 1 169 ? -12.025 -15.419 -1.036 1.00 82.38 169 ASN A CA 1
ATOM 1386 C C . ASN A 1 169 ? -13.521 -15.062 -1.059 1.00 82.38 169 ASN A C 1
ATOM 1388 O O . ASN A 1 169 ? -14.278 -15.597 -0.254 1.00 82.38 169 ASN A O 1
ATOM 1392 N N . ILE A 1 170 ? -13.941 -14.127 -1.918 1.00 80.50 170 ILE A N 1
ATOM 1393 C CA . ILE A 1 170 ? -15.356 -13.825 -2.118 1.00 80.50 170 ILE A CA 1
ATOM 1394 C C . ILE A 1 170 ? -15.923 -14.918 -3.012 1.00 80.50 170 ILE A C 1
ATOM 1396 O O . ILE A 1 170 ? -15.449 -15.114 -4.130 1.00 80.50 170 ILE A O 1
ATOM 1400 N N . ASP A 1 171 ? -16.928 -15.627 -2.510 1.00 76.56 171 ASP A N 1
ATOM 1401 C CA . ASP A 1 171 ? -17.574 -16.678 -3.274 1.00 76.56 171 ASP A CA 1
ATOM 1402 C C . ASP A 1 171 ? -18.438 -16.072 -4.391 1.00 76.56 171 ASP A C 1
ATOM 1404 O O . ASP A 1 171 ? -19.408 -15.353 -4.145 1.00 76.56 171 ASP A O 1
ATOM 1408 N N . ILE A 1 172 ? -18.053 -16.343 -5.637 1.00 73.00 172 ILE A N 1
ATOM 1409 C CA . ILE A 1 172 ? -18.764 -15.887 -6.837 1.00 73.00 172 ILE A CA 1
ATOM 1410 C C . ILE A 1 172 ? -19.785 -16.950 -7.280 1.00 73.00 172 ILE A C 1
ATOM 1412 O O . ILE A 1 172 ? -20.623 -16.660 -8.135 1.00 73.00 172 ILE A O 1
ATOM 1416 N N . HIS A 1 173 ? -19.775 -18.161 -6.697 1.00 67.06 173 HIS A N 1
ATOM 1417 C CA . HIS A 1 173 ? -20.583 -19.294 -7.160 1.00 67.06 173 HIS A CA 1
ATOM 1418 C C . HIS A 1 173 ? -22.079 -18.982 -7.245 1.00 67.06 173 HIS A C 1
ATOM 1420 O O . HIS A 1 173 ? -22.716 -19.353 -8.229 1.00 67.06 173 HIS A O 1
ATOM 1426 N N . ASN A 1 174 ? -22.612 -18.200 -6.305 1.00 65.12 174 ASN A N 1
ATOM 1427 C CA . ASN A 1 174 ? -24.029 -17.822 -6.280 1.00 65.12 174 ASN A CA 1
ATOM 1428 C C . ASN A 1 174 ? -24.449 -16.845 -7.395 1.00 65.12 174 ASN A C 1
ATOM 1430 O O . ASN A 1 174 ? -25.636 -16.592 -7.565 1.00 65.12 174 ASN A O 1
ATOM 1434 N N . ASN A 1 175 ? -23.503 -16.279 -8.151 1.00 72.62 175 ASN A N 1
ATOM 1435 C CA . ASN A 1 175 ? -23.770 -15.272 -9.179 1.00 72.62 175 ASN A CA 1
ATOM 1436 C C . ASN A 1 175 ? -23.242 -15.660 -10.571 1.00 72.62 175 ASN A C 1
ATOM 1438 O O . ASN A 1 175 ? -23.298 -14.842 -11.488 1.00 72.62 175 ASN A O 1
ATOM 1442 N N . ILE A 1 176 ? -22.741 -16.889 -10.756 1.00 80.75 176 ILE A N 1
ATOM 1443 C CA . ILE A 1 176 ? -22.148 -17.329 -12.031 1.00 80.75 176 ILE A CA 1
ATOM 1444 C C . ILE A 1 176 ? -23.166 -17.251 -13.171 1.00 80.75 176 ILE A C 1
ATOM 1446 O O . ILE A 1 176 ? -22.850 -16.692 -14.219 1.00 80.75 176 ILE A O 1
ATOM 1450 N N . GLU A 1 177 ? -24.391 -17.742 -12.970 1.00 80.75 177 GLU A N 1
ATOM 1451 C CA . GLU A 1 177 ? -25.434 -17.682 -14.004 1.00 80.75 177 GLU A CA 1
ATOM 1452 C C . GLU A 1 177 ? -25.787 -16.244 -14.380 1.00 80.75 177 GLU A C 1
ATOM 1454 O O . GLU A 1 177 ? -25.911 -15.928 -15.560 1.00 80.75 177 GLU A O 1
ATOM 1459 N N . ASN A 1 178 ? -25.859 -15.339 -13.402 1.00 81.88 178 ASN A N 1
ATOM 1460 C CA . ASN A 1 178 ? -26.115 -13.923 -13.658 1.00 81.88 178 ASN A CA 1
ATOM 1461 C C . ASN A 1 178 ? -24.977 -13.273 -14.457 1.00 81.88 178 ASN A C 1
ATOM 1463 O O . ASN A 1 178 ? -25.236 -12.473 -15.357 1.00 81.88 178 ASN A O 1
ATOM 1467 N N . ILE A 1 179 ? -23.722 -13.637 -14.178 1.00 79.56 179 ILE A N 1
ATOM 1468 C CA . ILE A 1 179 ? -22.552 -13.161 -14.928 1.00 79.56 179 ILE A CA 1
ATOM 1469 C C . ILE A 1 179 ? -22.567 -13.706 -16.362 1.00 79.56 179 ILE A C 1
ATOM 1471 O O . ILE A 1 179 ? -22.339 -12.943 -17.301 1.00 79.56 179 ILE A O 1
ATOM 1475 N N . ILE A 1 180 ? -22.873 -14.995 -16.545 1.00 81.75 180 ILE A N 1
ATOM 1476 C CA . ILE A 1 180 ? -22.971 -15.636 -17.865 1.00 81.75 180 ILE A CA 1
ATOM 1477 C C . ILE A 1 180 ? -24.097 -15.003 -18.680 1.00 81.75 180 ILE A C 1
ATOM 1479 O O . ILE A 1 180 ? -23.867 -14.609 -19.819 1.00 81.75 180 ILE A O 1
ATOM 1483 N N . ASN A 1 181 ? -25.285 -14.847 -18.095 1.00 84.62 181 ASN A N 1
ATOM 1484 C CA . ASN A 1 181 ? -26.437 -14.246 -18.761 1.00 84.62 181 ASN A CA 1
ATOM 1485 C C . ASN A 1 181 ? -26.171 -12.783 -19.126 1.00 84.62 181 ASN A C 1
ATOM 1487 O O . ASN A 1 181 ? -26.496 -12.358 -20.232 1.00 84.62 181 ASN A O 1
ATOM 1491 N N . ARG A 1 182 ? -25.516 -12.014 -18.247 1.00 81.94 182 ARG A N 1
ATOM 1492 C CA . ARG A 1 182 ? -25.087 -10.644 -18.555 1.00 81.94 182 ARG A CA 1
ATOM 1493 C C . ARG A 1 182 ? -24.101 -10.611 -19.724 1.00 81.94 182 ARG A C 1
ATOM 1495 O O . ARG A 1 182 ? -24.309 -9.840 -20.653 1.00 81.94 182 ARG A O 1
ATOM 1502 N N . PHE A 1 183 ? -23.078 -11.467 -19.715 1.00 75.62 183 PHE A N 1
ATOM 1503 C CA . PHE A 1 183 ? -22.090 -11.539 -20.798 1.00 75.62 183 PHE A CA 1
ATOM 1504 C C . PHE A 1 183 ? -22.699 -12.018 -22.123 1.00 75.62 183 PHE A C 1
ATOM 1506 O O . PHE A 1 183 ? -22.309 -11.548 -23.184 1.00 75.62 183 PHE A O 1
ATOM 1513 N N . ALA A 1 184 ? -23.658 -12.945 -22.072 1.00 80.00 184 ALA A N 1
ATOM 1514 C CA . ALA A 1 184 ? -24.368 -13.438 -23.248 1.00 80.00 184 ALA A CA 1
ATOM 1515 C C . ALA A 1 184 ? -25.311 -12.380 -23.846 1.00 80.00 184 ALA A C 1
ATOM 1517 O O . ALA A 1 184 ? -25.464 -12.314 -25.066 1.00 80.00 184 ALA A O 1
ATOM 1518 N N . ASN A 1 185 ? -25.924 -11.548 -22.997 1.00 80.50 185 ASN A N 1
ATOM 1519 C CA . ASN A 1 185 ? -26.800 -10.455 -23.417 1.00 80.50 185 ASN A CA 1
ATOM 1520 C C . ASN A 1 185 ? -26.021 -9.253 -23.970 1.00 80.50 185 ASN A C 1
ATOM 1522 O O . ASN A 1 185 ? -26.514 -8.574 -24.877 1.00 80.50 185 ASN A O 1
ATOM 1526 N N . ASP A 1 186 ? -24.802 -9.011 -23.484 1.00 74.00 186 ASP A N 1
ATOM 1527 C CA . ASP A 1 186 ? -23.887 -8.045 -24.086 1.00 74.00 186 ASP A CA 1
ATOM 1528 C C . ASP A 1 186 ? -23.371 -8.583 -25.432 1.00 74.00 186 ASP A C 1
ATOM 1530 O O . ASP A 1 186 ? -22.394 -9.322 -25.533 1.00 74.00 186 ASP A O 1
ATOM 1534 N N . LYS A 1 187 ? -24.030 -8.179 -26.527 1.00 64.94 187 LYS A N 1
ATOM 1535 C CA . LYS A 1 187 ? -23.635 -8.522 -27.911 1.00 64.94 187 LYS A CA 1
ATOM 1536 C C . LYS A 1 187 ? -22.231 -8.027 -28.287 1.00 64.94 187 LYS A C 1
ATOM 1538 O O . LYS A 1 187 ? -21.687 -8.426 -29.319 1.00 64.94 187 LYS A O 1
ATOM 1543 N N . ASN A 1 188 ? -21.636 -7.173 -27.459 1.00 64.44 188 ASN A N 1
ATOM 1544 C CA . ASN A 1 188 ? -20.268 -6.719 -27.603 1.00 64.44 188 ASN A CA 1
ATOM 1545 C C . ASN A 1 188 ? -19.321 -7.692 -26.895 1.00 64.44 188 ASN A C 1
ATOM 1547 O O . ASN A 1 188 ? -19.244 -7.746 -25.675 1.00 64.44 188 ASN A O 1
ATOM 1551 N N . ARG A 1 189 ? -18.473 -8.382 -27.669 1.00 58.94 189 ARG A N 1
ATOM 1552 C CA . ARG A 1 189 ? -17.339 -9.161 -27.123 1.00 58.94 189 ARG A CA 1
ATOM 1553 C C . ARG A 1 189 ? -16.315 -8.306 -26.349 1.00 58.94 189 ARG A C 1
ATOM 1555 O O . ARG A 1 189 ? -15.367 -8.855 -25.791 1.00 58.94 189 ARG A O 1
ATOM 1562 N N . LYS A 1 190 ? -16.474 -6.979 -26.354 1.00 56.03 190 LYS A N 1
ATOM 1563 C CA . LYS A 1 190 ? -15.751 -6.014 -25.526 1.00 56.03 190 LYS A CA 1
ATOM 1564 C C . LYS A 1 190 ? -16.757 -5.334 -24.602 1.00 56.03 190 LYS A C 1
ATOM 1566 O O . LYS A 1 190 ? -17.641 -4.635 -25.082 1.00 56.03 190 LYS A O 1
ATOM 1571 N N . LEU A 1 191 ? -16.618 -5.571 -23.305 1.00 57.91 191 LEU A N 1
ATOM 1572 C CA . LEU A 1 191 ? -17.349 -4.838 -22.281 1.00 57.91 191 LEU A CA 1
ATOM 1573 C C . LEU A 1 191 ? -16.624 -3.511 -22.053 1.00 57.91 191 LEU A C 1
ATOM 1575 O O . LEU A 1 191 ? -15.480 -3.532 -21.601 1.00 57.91 191 LEU A O 1
ATOM 1579 N N . ASP A 1 192 ? -17.272 -2.394 -22.380 1.00 51.28 192 ASP A N 1
ATOM 1580 C CA . ASP A 1 192 ? -16.799 -1.069 -21.982 1.00 51.28 192 ASP A CA 1
ATOM 1581 C C . ASP A 1 192 ? -17.192 -0.868 -20.516 1.00 51.28 192 ASP A C 1
ATOM 1583 O O . ASP A 1 192 ? -18.368 -0.713 -20.177 1.00 51.28 192 ASP A O 1
ATOM 1587 N N . PHE A 1 193 ? -16.211 -0.936 -19.620 1.00 51.03 193 PHE A N 1
ATOM 1588 C CA . PHE A 1 193 ? -16.427 -0.610 -18.217 1.00 51.03 193 PHE A CA 1
ATOM 1589 C C . PHE A 1 193 ? -16.270 0.900 -18.058 1.00 51.03 193 PHE A C 1
ATOM 1591 O O . PHE A 1 193 ? -15.157 1.416 -18.066 1.00 51.03 193 PHE A O 1
ATOM 1598 N N . ILE A 1 194 ? -17.391 1.613 -17.936 1.00 42.44 194 ILE A N 1
ATOM 1599 C CA . ILE A 1 194 ? -17.374 3.025 -17.545 1.00 42.44 194 ILE A CA 1
ATOM 1600 C C . ILE A 1 194 ? -16.910 3.073 -16.083 1.00 42.44 194 ILE A C 1
ATOM 1602 O O . ILE A 1 194 ? -17.598 2.543 -15.207 1.00 42.44 194 ILE A O 1
ATOM 1606 N N . LEU A 1 195 ? -15.716 3.631 -15.864 1.00 38.16 195 LEU A N 1
ATOM 1607 C CA . LEU A 1 195 ? -15.140 3.931 -14.549 1.00 38.16 195 LEU A CA 1
ATOM 1608 C C . LEU A 1 195 ? -15.759 5.197 -13.955 1.00 38.16 195 LEU A C 1
ATOM 1610 O O . LEU A 1 195 ? -15.922 6.178 -14.717 1.00 38.16 195 LEU A O 1
#

InterPro domains:
  IPR008906 HAT, C-terminal dimerisation domain [PF05699] (110-170)
  IPR052958 Interferon-induced PKR regulator [PTHR46289] (2-191)

Radius of gyration: 26.23 Å; chains: 1; bounding box: 59×40×65 Å

Organism: NCBI:txid13131

Sequence (195 aa):
MSKLGTELKLPRTTKRQTYRNNIEVNPEDSQGYWRISIYIPILDEVIKDFDNRFSSDNMQCFNLNFLMPSNLMKCFKNTEQLNQSIKDISNQYNTDLTTITSAITFLDKLDCDYFPVFSLFIKILITLPISIATAERSFSSLRLLKTWLRTRMSEERLTGLALLYIHKNIDIHNNIENIINRFANDKNRKLDFIL

pLDDT: mean 71.56, std 10.31, range [38.16, 92.0]

Secondary structure (DSSP, 8-state):
-TTS-----PPPP-S--SSS------TT-HHHHHIIIIIHHHHHHHHHHHHHHTSHHHHHHT-GGGGS-HHHHHH--SHHHHHHHHHHHHHHHT--TTSHHHHHHHHHHS-TTT-HHHHHHHHHHHHS--STHHHHHHHHHHHHHS-TT-----HHHHHHHHHHHHTTTS--GGGHHHHHHHHHH---SS-----

Foldseek 3Di:
DPPPPDDQADDDDDPDDDPFDPDDDDRVPSVVVCCVGPVVVVVVVVVVVVCVCPPPVNVVVVPLVVLDPPVVCVVDVDPVVVVVVVVVVCVVVVFDPPDLVSLVVVLVVDPCVVPVSVSVSSVVVSPPCPDCVVVVVLVVLLPVVPDPVCPDDDPVRSVVVSVCSVPVVDDCPVCPVVVVVVCVVPPDPDDDDDD